Protein AF-I1SKI3-F1 (afdb_monomer)

Organism: NCBI:txid2780533

Mean predicted aligned error: 13.98 Å

Structure (mmCIF, N/CA/C/O backbone):
data_AF-I1SKI3-F1
#
_entry.id   AF-I1SKI3-F1
#
loop_
_atom_site.group_PDB
_atom_site.id
_atom_site.type_symbol
_atom_site.label_atom_id
_atom_site.label_alt_id
_atom_site.label_comp_id
_atom_site.label_asym_id
_atom_site.label_entity_id
_atom_site.label_seq_id
_atom_site.pdbx_PDB_ins_code
_atom_site.Cartn_x
_atom_site.Cartn_y
_atom_site.Cartn_z
_atom_site.occupancy
_atom_site.B_iso_or_equiv
_atom_site.auth_seq_id
_atom_site.auth_comp_id
_atom_site.auth_asym_id
_atom_site.auth_atom_id
_atom_site.pdbx_PDB_model_num
ATOM 1 N N . MET A 1 1 ? 48.412 -33.237 -17.750 1.00 58.03 1 MET A N 1
ATOM 2 C CA . MET A 1 1 ? 46.960 -33.304 -18.037 1.00 58.03 1 MET A CA 1
ATOM 3 C C . MET A 1 1 ? 46.208 -32.344 -17.108 1.00 58.03 1 MET A C 1
ATOM 5 O O . MET A 1 1 ? 45.328 -32.769 -16.376 1.00 58.03 1 MET A O 1
ATOM 9 N N . ASN A 1 2 ? 46.544 -31.046 -17.127 1.00 64.50 2 ASN A N 1
ATOM 10 C CA . ASN A 1 2 ? 46.019 -30.077 -16.144 1.00 64.50 2 ASN A CA 1
ATOM 11 C C . ASN A 1 2 ? 44.931 -29.149 -16.723 1.00 64.50 2 ASN A C 1
ATOM 13 O O . ASN A 1 2 ? 44.275 -28.438 -15.973 1.00 64.50 2 ASN A O 1
ATOM 17 N N . GLY A 1 3 ? 44.681 -29.198 -18.037 1.00 68.25 3 GLY A N 1
ATOM 18 C CA . GLY A 1 3 ? 43.750 -28.278 -18.707 1.00 68.25 3 GLY A CA 1
ATOM 19 C C . GLY A 1 3 ? 42.260 -28.504 -18.411 1.00 68.25 3 GLY A C 1
ATOM 20 O O . GLY A 1 3 ? 41.449 -27.627 -18.683 1.00 68.25 3 GLY A O 1
ATOM 21 N N . SER A 1 4 ? 41.871 -29.650 -17.836 1.00 76.69 4 SER A N 1
ATOM 22 C CA . SER A 1 4 ? 40.447 -29.958 -17.611 1.00 76.69 4 SER A CA 1
ATOM 23 C C . SER A 1 4 ? 39.842 -29.219 -16.413 1.00 76.69 4 SER A C 1
ATOM 25 O O . SER A 1 4 ? 38.644 -28.947 -16.413 1.00 76.69 4 SER A O 1
ATOM 27 N N . ILE A 1 5 ? 40.639 -28.909 -15.386 1.00 83.44 5 ILE A N 1
ATOM 28 C CA . ILE A 1 5 ? 40.129 -28.302 -14.146 1.00 83.44 5 ILE A CA 1
ATOM 29 C C . ILE A 1 5 ? 39.953 -26.791 -14.339 1.00 83.44 5 ILE A C 1
ATOM 31 O O . ILE A 1 5 ? 38.924 -26.234 -13.962 1.00 83.44 5 ILE A O 1
ATOM 35 N N . GLU A 1 6 ? 40.902 -26.143 -15.015 1.00 85.44 6 GLU A N 1
ATOM 36 C CA . GLU A 1 6 ? 40.850 -24.705 -15.315 1.00 85.44 6 GLU A CA 1
ATOM 37 C C . GLU A 1 6 ? 39.668 -24.347 -16.232 1.00 85.44 6 GLU A C 1
ATOM 39 O O . GLU A 1 6 ? 38.995 -23.332 -16.031 1.00 85.44 6 GLU A O 1
ATOM 44 N N . SER A 1 7 ? 39.340 -25.222 -17.189 1.00 88.19 7 SER A N 1
ATOM 45 C CA . SER A 1 7 ? 38.191 -25.034 -18.084 1.00 88.19 7 SER A CA 1
ATOM 46 C C . SER A 1 7 ? 36.840 -25.154 -17.356 1.00 88.19 7 SER A C 1
ATOM 48 O O . SER A 1 7 ? 35.900 -24.422 -17.654 1.00 88.19 7 SER A O 1
ATOM 50 N N . CYS A 1 8 ? 36.745 -26.010 -16.334 1.00 89.94 8 CYS A N 1
ATOM 51 C CA . CYS A 1 8 ? 35.521 -26.157 -15.542 1.00 89.94 8 CYS A CA 1
ATOM 52 C C . CYS A 1 8 ? 35.273 -24.941 -14.626 1.00 89.94 8 CYS A C 1
ATOM 54 O O . CYS A 1 8 ? 34.156 -24.421 -14.537 1.00 89.94 8 CYS A O 1
ATOM 56 N N . VAL A 1 9 ? 36.327 -24.425 -13.984 1.00 92.50 9 VAL A N 1
ATOM 57 C CA . VAL A 1 9 ? 36.223 -23.251 -13.097 1.00 92.50 9 VAL A CA 1
ATOM 58 C C . VAL A 1 9 ? 35.851 -21.991 -13.884 1.00 92.50 9 VAL A C 1
ATOM 60 O O . VAL A 1 9 ? 34.989 -21.225 -13.460 1.00 92.50 9 VAL A O 1
ATOM 63 N N . THR A 1 10 ? 36.433 -21.792 -15.065 1.00 93.06 10 THR A N 1
ATOM 64 C CA . THR A 1 10 ? 36.093 -20.643 -15.921 1.00 93.06 10 THR A CA 1
ATOM 65 C C . THR A 1 10 ? 34.647 -20.691 -16.419 1.00 93.06 10 THR A C 1
ATOM 67 O O . THR A 1 10 ? 33.949 -19.677 -16.374 1.00 93.06 10 THR A O 1
ATOM 70 N N . LEU A 1 11 ? 34.152 -21.869 -16.810 1.00 94.06 11 LEU A N 1
ATOM 71 C CA . LEU A 1 11 ? 32.769 -22.041 -17.256 1.00 94.06 11 LEU A CA 1
ATOM 72 C C . LEU A 1 11 ? 31.755 -21.793 -16.129 1.00 94.06 11 LEU A C 1
ATOM 74 O O . LEU A 1 11 ? 30.760 -21.098 -16.333 1.00 94.06 11 LEU A O 1
ATOM 78 N N . THR A 1 12 ? 32.017 -22.299 -14.922 1.00 93.94 12 THR A N 1
ATOM 79 C CA . THR A 1 12 ? 31.143 -22.045 -13.762 1.00 93.94 12 THR A CA 1
ATOM 80 C C . THR A 1 12 ? 31.099 -20.566 -13.388 1.00 93.94 12 THR A C 1
ATOM 82 O O . THR A 1 12 ? 30.018 -20.038 -13.124 1.00 93.94 12 THR A O 1
ATOM 85 N N . PHE A 1 13 ? 32.232 -19.863 -13.446 1.00 95.31 13 PHE A N 1
ATOM 86 C CA . PHE A 1 13 ? 32.273 -18.426 -13.183 1.00 95.31 13 PHE A CA 1
ATOM 87 C C . PHE A 1 13 ? 31.476 -17.628 -14.225 1.00 95.31 13 PHE A C 1
ATOM 89 O O . PHE A 1 13 ? 30.729 -16.713 -13.867 1.00 95.31 13 PHE A O 1
ATOM 96 N N . LEU A 1 14 ? 31.562 -18.008 -15.505 1.00 94.88 14 LEU A N 1
ATOM 97 C CA . LEU A 1 14 ? 30.774 -17.391 -16.575 1.00 94.88 14 LEU A CA 1
ATOM 98 C C . LEU A 1 14 ? 29.273 -17.628 -16.391 1.00 94.88 14 LEU A C 1
ATOM 100 O O . LEU A 1 14 ? 28.498 -16.683 -16.515 1.00 94.88 14 LEU A O 1
ATOM 104 N N . LEU A 1 15 ? 28.860 -18.846 -16.030 1.00 94.69 15 LEU A N 1
ATOM 105 C CA . LEU A 1 15 ? 27.451 -19.165 -15.787 1.00 94.69 15 LEU A CA 1
ATOM 106 C C . LEU A 1 15 ? 26.879 -18.401 -14.591 1.00 94.69 15 LEU A C 1
ATOM 108 O O . LEU A 1 15 ? 25.779 -17.863 -14.688 1.00 94.69 15 LEU A O 1
ATOM 112 N N . VAL A 1 16 ? 27.624 -18.299 -13.486 1.00 93.56 16 VAL A N 1
ATOM 113 C CA . VAL A 1 16 ? 27.196 -17.515 -12.316 1.00 93.56 16 VAL A CA 1
ATOM 114 C C . VAL A 1 16 ? 27.083 -16.036 -12.676 1.00 93.56 16 VAL A C 1
ATOM 116 O O . VAL A 1 16 ? 26.075 -15.405 -12.363 1.00 93.56 16 VAL A O 1
ATOM 119 N N . THR A 1 17 ? 28.072 -15.483 -13.380 1.00 91.12 17 THR A N 1
ATOM 120 C CA . THR A 1 17 ? 28.047 -14.071 -13.793 1.00 91.12 17 THR A CA 1
ATOM 121 C C . THR A 1 17 ? 26.876 -13.790 -14.737 1.00 91.12 17 THR A C 1
ATOM 123 O O . THR A 1 17 ? 26.159 -12.807 -14.559 1.00 91.12 17 THR A O 1
ATOM 126 N N . PHE A 1 18 ? 26.627 -14.677 -15.702 1.00 92.75 18 PHE A N 1
ATOM 127 C CA . PHE A 1 18 ? 25.510 -14.558 -16.636 1.00 92.75 18 PHE A CA 1
ATOM 128 C C . PHE A 1 18 ? 24.151 -14.674 -15.931 1.00 92.75 18 PHE A C 1
ATOM 130 O O . PHE A 1 18 ? 23.264 -13.857 -16.170 1.00 92.75 18 PHE A O 1
ATOM 137 N N . ALA A 1 19 ? 24.007 -15.614 -14.993 1.00 89.94 19 ALA A N 1
ATOM 138 C CA . ALA A 1 19 ? 22.809 -15.735 -14.167 1.00 89.94 19 ALA A CA 1
ATOM 139 C C . ALA A 1 19 ? 22.565 -14.472 -13.324 1.00 89.94 19 ALA A C 1
ATOM 141 O O . ALA A 1 19 ? 21.431 -14.013 -13.221 1.00 89.94 19 ALA A O 1
ATOM 142 N N . PHE A 1 20 ? 23.616 -13.857 -12.772 1.00 84.88 20 PHE A N 1
ATOM 143 C CA . PHE A 1 20 ? 23.499 -12.582 -12.060 1.00 84.88 20 PHE A CA 1
ATOM 144 C C . PHE A 1 20 ? 23.046 -11.434 -12.968 1.00 84.88 20 PHE A C 1
ATOM 146 O O . PHE A 1 20 ? 22.254 -10.605 -12.526 1.00 84.88 20 PHE A O 1
ATOM 153 N N . MET A 1 21 ? 23.508 -11.389 -14.221 1.00 81.75 21 MET A N 1
ATOM 154 C CA . MET A 1 21 ? 23.090 -10.369 -15.192 1.00 81.75 21 MET A CA 1
ATOM 155 C C . MET A 1 21 ? 21.628 -10.541 -15.614 1.00 81.75 21 MET A C 1
ATOM 157 O O . MET A 1 21 ? 20.900 -9.556 -15.662 1.00 81.75 21 MET A O 1
ATOM 161 N N . LEU A 1 22 ? 21.165 -11.777 -15.833 1.00 80.88 22 LEU A N 1
ATOM 162 C CA . LEU A 1 22 ? 19.751 -12.054 -16.125 1.00 80.88 22 LEU A CA 1
ATOM 163 C C . LEU A 1 22 ? 18.828 -11.776 -14.928 1.00 80.88 22 LEU A C 1
ATOM 165 O O . LEU A 1 22 ? 17.663 -11.437 -15.109 1.00 80.88 22 LEU A O 1
ATOM 169 N N . CYS A 1 23 ? 19.348 -11.892 -13.705 1.00 73.38 23 CYS A N 1
ATOM 170 C CA . CYS A 1 23 ? 18.614 -11.604 -12.475 1.00 73.38 23 CYS A CA 1
ATOM 171 C C . CYS A 1 23 ? 18.626 -10.121 -12.072 1.00 73.38 23 CYS A C 1
ATOM 173 O O . CYS A 1 23 ? 18.067 -9.789 -11.021 1.00 73.38 23 CYS A O 1
ATOM 175 N N . GLN A 1 24 ? 19.217 -9.216 -12.863 1.00 61.47 24 GLN A N 1
ATOM 176 C CA . GLN A 1 24 ? 18.991 -7.781 -12.686 1.00 61.47 24 GLN A CA 1
ATOM 177 C C . GLN A 1 24 ? 17.578 -7.452 -13.172 1.00 61.47 24 GLN A C 1
ATOM 179 O O . GLN A 1 24 ? 17.379 -6.922 -14.259 1.00 61.47 24 GLN A O 1
ATOM 184 N N . GLY A 1 25 ? 16.586 -7.834 -12.364 1.00 59.53 25 GLY A N 1
ATOM 185 C CA . GLY A 1 25 ? 15.200 -7.456 -12.570 1.00 59.53 25 GLY A CA 1
ATOM 186 C C . GLY A 1 25 ? 15.139 -5.945 -12.694 1.00 59.53 25 GLY A C 1
ATOM 187 O O . GLY A 1 25 ? 15.610 -5.245 -11.792 1.00 59.53 25 GLY A O 1
ATOM 188 N N . ASP A 1 26 ? 14.613 -5.490 -13.828 1.00 59.88 26 ASP A N 1
ATOM 189 C CA . ASP A 1 26 ? 14.431 -4.088 -14.167 1.00 59.88 26 ASP A CA 1
ATOM 190 C C . ASP A 1 26 ? 13.807 -3.389 -12.961 1.00 59.88 26 ASP A C 1
ATOM 192 O O . ASP A 1 26 ? 12.621 -3.556 -12.652 1.00 59.88 26 ASP A O 1
ATOM 196 N N . SER A 1 27 ? 14.622 -2.656 -12.202 1.00 63.19 27 SER A N 1
ATOM 197 C CA . SER A 1 27 ? 14.074 -1.735 -11.225 1.00 63.19 27 SER A CA 1
ATOM 198 C C . SER A 1 27 ? 13.507 -0.608 -12.053 1.00 63.19 27 SER A C 1
ATOM 200 O O . SER A 1 27 ? 14.248 0.308 -12.400 1.00 63.19 27 SER A O 1
ATOM 202 N N . LYS A 1 28 ? 12.237 -0.769 -12.439 1.00 65.88 28 LYS A N 1
ATOM 203 C CA . LYS A 1 28 ? 11.453 0.205 -13.184 1.00 65.88 28 LYS A CA 1
ATOM 204 C C . LYS A 1 28 ? 11.563 1.529 -12.451 1.00 65.88 28 LYS A C 1
ATOM 206 O O . LYS A 1 28 ? 10.873 1.734 -11.459 1.00 65.88 28 LYS A O 1
ATOM 211 N N . SER A 1 29 ? 12.476 2.374 -12.911 1.00 75.56 29 SER A N 1
ATOM 212 C CA . SER A 1 29 ? 12.567 3.729 -12.419 1.00 75.56 29 SER A CA 1
ATOM 213 C C . SER A 1 29 ? 11.440 4.498 -13.061 1.00 75.56 29 SER A C 1
ATOM 215 O O . SER A 1 29 ? 11.445 4.664 -14.281 1.00 75.56 29 SER A O 1
ATOM 217 N N . CYS A 1 30 ? 10.475 4.937 -12.269 1.00 80.19 30 CYS A N 1
ATOM 218 C CA . CYS A 1 30 ? 9.418 5.784 -12.791 1.00 80.19 30 CYS A CA 1
ATOM 219 C C . CYS A 1 30 ? 10.014 7.129 -13.227 1.00 80.19 30 CYS A C 1
ATOM 221 O O . CYS A 1 30 ? 10.561 7.880 -12.411 1.00 80.19 30 CYS A O 1
ATOM 223 N N . GLN A 1 31 ? 9.888 7.452 -14.511 1.00 84.19 31 GLN A N 1
ATOM 224 C CA . GLN A 1 31 ? 10.077 8.810 -14.996 1.00 84.19 31 GLN A CA 1
ATOM 225 C C . GLN A 1 31 ? 8.728 9.528 -14.964 1.00 84.19 31 GLN A C 1
ATOM 227 O O . GLN A 1 31 ? 7.694 8.963 -15.304 1.00 84.19 31 GLN A O 1
ATOM 232 N N . LEU A 1 32 ? 8.726 10.810 -14.587 1.00 79.25 32 LEU A N 1
ATOM 233 C CA . LEU A 1 32 ? 7.500 11.626 -14.569 1.00 79.25 32 LEU A CA 1
ATOM 234 C C . LEU A 1 32 ? 6.833 11.754 -15.953 1.00 79.25 32 LEU A C 1
ATOM 236 O O . LEU A 1 32 ? 5.690 12.189 -16.042 1.00 79.25 32 LEU A O 1
ATOM 240 N N . THR A 1 33 ? 7.569 11.425 -17.015 1.00 86.62 33 THR A N 1
ATOM 241 C CA . THR A 1 33 ? 7.125 11.433 -18.411 1.00 86.62 33 THR A CA 1
ATOM 242 C C . THR A 1 33 ? 6.503 10.116 -18.863 1.00 86.62 33 THR A C 1
ATOM 244 O O . THR A 1 33 ? 5.966 10.067 -19.968 1.00 86.62 33 THR A O 1
ATOM 247 N N . ASP A 1 34 ? 6.592 9.054 -18.058 1.00 87.00 34 ASP A N 1
ATOM 248 C CA . ASP A 1 34 ? 5.982 7.771 -18.395 1.00 87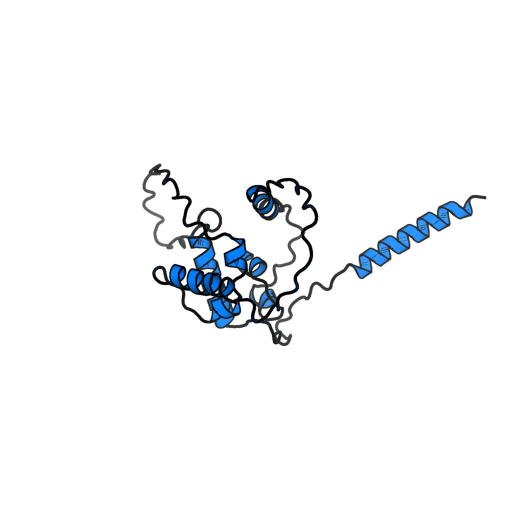.00 34 ASP A CA 1
ATOM 249 C C . ASP A 1 34 ? 4.454 7.904 -18.416 1.00 87.00 34 ASP A C 1
ATOM 251 O O . ASP A 1 34 ? 3.872 8.813 -17.823 1.00 87.00 34 ASP A O 1
ATOM 255 N N . SER A 1 35 ? 3.772 7.013 -19.132 1.00 90.44 35 SER A N 1
ATOM 256 C CA . SER A 1 35 ? 2.311 6.942 -19.049 1.00 90.44 35 SER A CA 1
ATOM 257 C C . SER A 1 35 ? 1.906 6.157 -17.798 1.00 90.44 35 SER A C 1
ATOM 259 O O . SER A 1 35 ? 2.555 5.155 -17.489 1.00 90.44 35 SER A O 1
ATOM 261 N N . PRO A 1 36 ? 0.859 6.583 -17.069 1.00 91.19 36 PRO A N 1
ATOM 262 C CA . PRO A 1 36 ? 0.382 5.855 -15.899 1.00 91.19 36 PRO A CA 1
ATOM 263 C C . PRO A 1 36 ? -0.069 4.442 -16.284 1.00 91.19 36 PRO A C 1
ATOM 265 O O . PRO A 1 36 ? -0.577 4.215 -17.386 1.00 91.19 36 PRO A O 1
ATOM 268 N N . ASP A 1 37 ? 0.107 3.496 -15.364 1.00 89.12 37 ASP A N 1
ATOM 269 C CA . ASP A 1 37 ? -0.322 2.116 -15.575 1.00 89.12 37 ASP A CA 1
ATOM 270 C C . ASP A 1 37 ? -1.862 2.077 -15.620 1.00 89.12 37 ASP A C 1
ATOM 272 O O . ASP A 1 37 ? -2.507 2.687 -14.761 1.00 89.12 37 ASP A O 1
ATOM 276 N N . PRO A 1 38 ? -2.494 1.379 -16.582 1.00 89.94 38 PRO A N 1
ATOM 277 C CA . PRO A 1 38 ? -3.955 1.297 -16.661 1.00 89.94 38 PRO A CA 1
ATOM 278 C C . PRO A 1 38 ? -4.604 0.654 -15.424 1.00 89.94 38 PRO A C 1
ATOM 280 O O . PRO A 1 38 ? -5.785 0.881 -15.163 1.00 89.94 38 PRO A O 1
ATOM 283 N N . GLN A 1 39 ? -3.858 -0.154 -14.669 1.00 91.25 39 GLN A N 1
ATOM 284 C CA . GLN A 1 39 ? -4.276 -0.745 -13.396 1.00 91.25 39 GLN A CA 1
ATOM 285 C C . GLN A 1 39 ? -3.759 0.039 -12.177 1.00 91.25 39 GLN A C 1
ATOM 287 O O . GLN A 1 39 ? -4.144 -0.264 -11.043 1.00 91.25 39 GLN A O 1
ATOM 292 N N . GLY A 1 40 ? -2.900 1.036 -12.394 1.00 90.56 40 GLY A N 1
ATOM 293 C CA . GLY A 1 40 ? -2.393 1.934 -11.366 1.00 90.56 40 GLY A CA 1
ATOM 294 C C . GLY A 1 40 ? -3.470 2.872 -10.817 1.00 90.56 40 GLY A C 1
ATOM 295 O O . GLY A 1 40 ? -4.512 3.122 -11.428 1.00 90.56 40 GLY A O 1
ATOM 296 N N . MET A 1 41 ? -3.215 3.419 -9.631 1.00 92.75 41 MET A N 1
ATOM 297 C CA . MET A 1 41 ? -4.038 4.455 -9.013 1.00 92.75 41 MET A CA 1
ATOM 298 C C . MET A 1 41 ? -3.232 5.735 -8.848 1.00 92.75 41 MET A C 1
ATOM 300 O O . MET A 1 41 ? -2.166 5.748 -8.242 1.00 92.75 41 MET A O 1
ATOM 304 N N . CYS A 1 42 ? -3.782 6.831 -9.361 1.00 94.69 42 CYS A N 1
ATOM 305 C CA . CYS A 1 42 ? -3.125 8.132 -9.409 1.00 94.69 42 CYS A CA 1
ATOM 306 C C . CYS A 1 42 ? -3.996 9.222 -8.768 1.00 94.69 42 CYS A C 1
ATOM 308 O O . CYS A 1 42 ? -5.213 9.073 -8.630 1.00 94.69 42 CYS A O 1
ATOM 310 N N . GLY A 1 43 ? -3.370 10.349 -8.422 1.00 93.75 43 GLY A N 1
ATOM 311 C CA . GLY A 1 43 ? -4.066 11.569 -8.004 1.00 93.75 43 GLY A CA 1
ATOM 312 C C . GLY A 1 43 ? -4.835 11.435 -6.686 1.00 93.75 43 GLY A C 1
ATOM 313 O O . GLY A 1 43 ? -4.366 10.807 -5.737 1.00 93.75 43 GLY A O 1
ATOM 314 N N . GLU A 1 44 ? -6.019 12.048 -6.630 1.00 95.38 44 GLU A N 1
ATOM 315 C CA . GLU A 1 44 ? -6.849 12.123 -5.419 1.00 95.38 44 GLU A CA 1
ATOM 316 C C . GLU A 1 44 ? -7.262 10.738 -4.906 1.00 95.38 44 GLU A C 1
ATOM 318 O O . GLU A 1 44 ? -7.192 10.482 -3.708 1.00 95.38 44 GLU A O 1
ATOM 323 N N . ARG A 1 45 ? -7.570 9.802 -5.812 1.00 95.88 45 ARG A N 1
ATOM 324 C CA . ARG A 1 45 ? -7.933 8.423 -5.450 1.00 95.88 45 ARG A CA 1
ATOM 325 C C . ARG A 1 45 ? -6.807 7.689 -4.724 1.00 95.88 45 ARG A C 1
ATOM 327 O O . ARG A 1 45 ? -7.073 6.962 -3.770 1.00 95.88 45 ARG A O 1
ATOM 334 N N . LEU A 1 46 ? -5.558 7.883 -5.158 1.00 96.00 46 LEU A N 1
ATOM 335 C CA . LEU A 1 46 ? -4.390 7.316 -4.477 1.00 96.00 46 LEU A CA 1
ATOM 336 C C . LEU A 1 46 ? -4.217 7.936 -3.087 1.00 96.00 46 LEU A C 1
ATOM 338 O O . LEU A 1 46 ? -3.985 7.216 -2.119 1.00 96.00 46 LEU A O 1
ATOM 342 N N . ALA A 1 47 ? -4.350 9.260 -2.986 1.00 95.69 47 ALA A N 1
ATOM 343 C CA . ALA A 1 47 ? -4.244 9.966 -1.714 1.00 95.69 47 ALA A CA 1
ATOM 344 C C . ALA A 1 47 ? -5.333 9.523 -0.720 1.00 95.69 47 ALA A C 1
ATOM 346 O O . ALA A 1 47 ? -5.035 9.310 0.454 1.00 95.69 47 ALA A O 1
ATOM 347 N N . GLU A 1 48 ? -6.568 9.332 -1.185 1.00 96.69 48 GLU A N 1
ATOM 348 C CA . GLU A 1 48 ? -7.688 8.853 -0.372 1.00 96.69 48 GLU A CA 1
ATOM 349 C C . GLU A 1 48 ? -7.482 7.398 0.068 1.00 96.69 48 GLU A C 1
ATOM 351 O O . GLU A 1 48 ? -7.567 7.100 1.260 1.00 96.69 48 GLU A O 1
ATOM 356 N N . ALA A 1 49 ? -7.096 6.504 -0.848 1.00 96.50 49 ALA A N 1
ATOM 357 C CA . ALA A 1 49 ? -6.782 5.116 -0.508 1.00 96.50 49 ALA A CA 1
ATOM 358 C C . ALA A 1 49 ? -5.651 5.009 0.524 1.00 96.50 49 ALA A C 1
ATOM 360 O O . ALA A 1 49 ? -5.753 4.237 1.482 1.00 96.50 49 ALA A O 1
ATOM 361 N N . HIS A 1 50 ? -4.590 5.803 0.352 1.00 96.44 50 HIS A N 1
ATOM 362 C CA . HIS A 1 50 ? -3.468 5.873 1.285 1.00 96.44 50 HIS A CA 1
ATOM 363 C C . HIS A 1 50 ? -3.911 6.394 2.652 1.00 96.44 50 HIS A C 1
ATOM 365 O O . HIS A 1 50 ? -3.666 5.733 3.662 1.00 96.44 50 HIS A O 1
ATOM 371 N N . ALA A 1 51 ? -4.638 7.512 2.700 1.00 96.25 51 ALA A N 1
ATOM 372 C CA . ALA A 1 51 ? -5.152 8.077 3.944 1.00 96.25 51 ALA A CA 1
ATOM 373 C C . ALA A 1 51 ? -6.034 7.076 4.709 1.00 96.25 51 ALA A C 1
ATOM 375 O O . ALA A 1 51 ? -5.856 6.891 5.916 1.00 96.25 51 ALA A O 1
ATOM 376 N N . ASN A 1 52 ? -6.927 6.383 4.003 1.00 96.69 52 ASN A N 1
ATOM 377 C CA . ASN A 1 52 ? -7.811 5.369 4.568 1.00 96.69 52 ASN A CA 1
ATOM 378 C C . ASN A 1 52 ? -7.050 4.140 5.073 1.00 96.69 52 ASN A C 1
ATOM 380 O O . ASN A 1 52 ? -7.323 3.662 6.176 1.00 96.69 52 ASN A O 1
ATOM 384 N N . LEU A 1 53 ? -6.056 3.650 4.326 1.00 95.94 53 LEU A N 1
ATOM 385 C CA . LEU A 1 53 ? -5.203 2.556 4.793 1.00 95.94 53 LEU A CA 1
ATOM 386 C C . LEU A 1 53 ? -4.447 2.950 6.064 1.00 95.94 53 LEU A C 1
ATOM 388 O O . LEU A 1 53 ? -4.467 2.211 7.049 1.00 95.94 53 LEU A O 1
ATOM 392 N N . CYS A 1 54 ? -3.812 4.122 6.080 1.00 95.81 54 CYS A N 1
ATOM 393 C CA . CYS A 1 54 ? -3.066 4.579 7.248 1.00 95.81 54 CYS A CA 1
ATOM 394 C C . CYS A 1 54 ? -3.978 4.803 8.454 1.00 95.81 54 CYS A C 1
ATOM 396 O O . CYS A 1 54 ? -3.593 4.501 9.584 1.00 95.81 54 CYS A O 1
ATOM 398 N N . PHE A 1 55 ? -5.202 5.282 8.231 1.00 95.38 55 PHE A N 1
ATOM 399 C CA . PHE A 1 55 ? -6.221 5.379 9.267 1.00 95.38 55 PHE A CA 1
ATOM 400 C C . PHE A 1 55 ? -6.539 4.003 9.877 1.00 95.38 55 PHE A C 1
ATOM 402 O O . PHE A 1 55 ? -6.465 3.841 11.099 1.00 95.38 55 PHE A O 1
ATOM 409 N N . LEU A 1 56 ? -6.808 2.992 9.043 1.00 94.44 56 LEU A N 1
ATOM 410 C CA . LEU A 1 56 ? -7.100 1.631 9.503 1.00 94.44 56 LEU A CA 1
ATOM 411 C C . LEU A 1 56 ? -5.910 0.998 10.233 1.00 94.44 56 LEU A C 1
ATOM 413 O O . LEU A 1 56 ? -6.089 0.413 11.301 1.00 94.44 56 LEU A O 1
ATOM 417 N N . LEU A 1 57 ? -4.690 1.155 9.710 1.00 93.94 57 LEU A N 1
ATOM 418 C CA . LEU A 1 57 ? -3.473 0.632 10.336 1.00 93.94 57 LEU A CA 1
ATOM 419 C C . LEU A 1 57 ? -3.213 1.272 11.699 1.00 93.94 57 LEU A C 1
ATOM 421 O O . LEU A 1 57 ? -2.918 0.562 12.655 1.00 93.94 57 LEU A O 1
ATOM 425 N N . ARG A 1 58 ? -3.384 2.590 11.840 1.00 93.25 58 ARG A N 1
ATOM 426 C CA . ARG A 1 58 ? -3.235 3.278 13.136 1.00 93.25 58 ARG A CA 1
ATOM 427 C C . ARG A 1 58 ? -4.284 2.838 14.152 1.00 93.25 58 ARG A C 1
ATOM 429 O O . ARG A 1 58 ? -3.978 2.758 15.339 1.00 93.25 58 ARG A O 1
ATOM 436 N N . ARG A 1 59 ? -5.509 2.550 13.704 1.00 92.00 59 ARG A N 1
ATOM 437 C CA . ARG A 1 59 ? -6.598 2.077 14.572 1.00 92.00 59 ARG A CA 1
ATOM 438 C C . ARG A 1 59 ? -6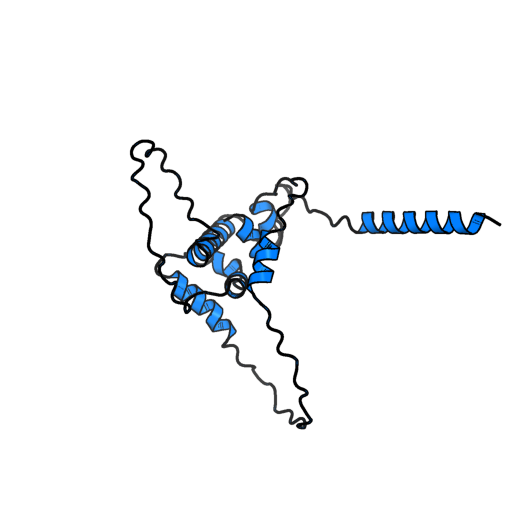.415 0.623 15.001 1.00 92.00 59 ARG A C 1
ATOM 440 O O . ARG A 1 59 ? -6.613 0.324 16.175 1.00 92.00 59 ARG A O 1
ATOM 447 N N . ALA A 1 60 ? -6.022 -0.260 14.086 1.00 90.19 60 ALA A N 1
ATOM 448 C CA . ALA A 1 60 ? -5.832 -1.682 14.370 1.00 90.19 60 ALA A CA 1
ATOM 449 C C . ALA A 1 60 ? -4.483 -1.983 15.055 1.00 90.19 60 ALA A C 1
ATOM 451 O O . ALA A 1 60 ? -4.388 -2.912 15.855 1.00 90.19 60 ALA A O 1
ATOM 452 N N . TYR A 1 61 ? -3.450 -1.182 14.773 1.00 90.69 61 TYR A N 1
ATOM 453 C CA . TYR A 1 61 ? -2.059 -1.418 15.173 1.00 90.69 61 TYR A CA 1
ATOM 454 C C . TYR A 1 61 ? -1.359 -0.150 15.706 1.00 90.69 61 TYR A C 1
ATOM 456 O O . TYR A 1 61 ? -0.276 0.212 15.227 1.00 90.69 61 TYR A O 1
ATOM 464 N N . PRO A 1 62 ? -1.917 0.527 16.727 1.00 90.12 62 PRO A N 1
ATOM 465 C CA . PRO A 1 62 ? -1.381 1.793 17.242 1.00 90.12 62 PRO A CA 1
ATOM 466 C C . PRO A 1 62 ? 0.062 1.695 17.765 1.00 90.12 62 PRO A C 1
ATOM 468 O O . PRO A 1 62 ? 0.786 2.688 17.779 1.00 90.12 62 PRO A O 1
ATOM 471 N N . GLN A 1 63 ? 0.501 0.504 18.181 1.00 86.75 63 GLN A N 1
ATOM 472 C CA . GLN A 1 63 ? 1.866 0.232 18.636 1.00 86.75 63 GLN A CA 1
ATOM 473 C C . GLN A 1 63 ? 2.908 0.269 17.509 1.00 86.75 63 GLN A C 1
ATOM 475 O O . GLN A 1 63 ? 4.078 0.536 17.774 1.00 86.75 63 GLN A O 1
ATOM 480 N N . PHE A 1 64 ? 2.499 -0.006 16.267 1.00 88.75 64 PHE A N 1
ATOM 481 C CA . PHE A 1 64 ? 3.381 -0.001 15.095 1.00 88.75 64 PHE A CA 1
ATOM 482 C C . PHE A 1 64 ? 3.240 1.287 14.283 1.00 88.75 64 PHE A C 1
ATOM 484 O O . PHE A 1 64 ? 4.223 1.763 13.721 1.00 88.75 64 PHE A O 1
ATOM 491 N N . PHE A 1 65 ? 2.041 1.871 14.285 1.00 89.31 65 PHE A N 1
ATOM 492 C CA . PHE A 1 65 ? 1.715 3.114 13.597 1.00 89.31 65 PHE A CA 1
ATOM 493 C C . PHE A 1 65 ? 1.246 4.140 14.631 1.00 89.31 65 PHE A C 1
ATOM 495 O O . PHE A 1 65 ? 0.040 4.362 14.789 1.00 89.31 65 PHE A O 1
ATOM 502 N N . PRO A 1 66 ? 2.170 4.757 15.389 1.00 85.62 66 PRO A N 1
ATOM 503 C CA . PRO A 1 66 ? 1.787 5.807 16.309 1.00 85.62 66 PRO A CA 1
ATOM 504 C C . PRO A 1 66 ? 1.161 6.938 15.499 1.00 85.62 66 PRO A C 1
ATOM 506 O O . PRO A 1 66 ? 1.697 7.365 14.476 1.00 85.62 66 PRO A O 1
ATOM 509 N N . SER A 1 67 ? 0.022 7.445 15.968 1.00 82.94 67 SER A N 1
ATOM 510 C CA . SER A 1 67 ? -0.500 8.700 15.444 1.00 82.94 67 SER A CA 1
ATOM 511 C C . SER A 1 67 ? 0.568 9.744 15.713 1.00 82.94 67 SER A C 1
ATOM 513 O O . SER A 1 67 ? 0.767 10.131 16.867 1.00 82.94 67 SER A O 1
ATOM 515 N N . SER A 1 68 ? 1.301 10.137 14.668 1.00 75.56 68 SER A N 1
ATOM 516 C CA . SER A 1 68 ? 2.187 11.284 14.739 1.00 75.56 68 SER A CA 1
ATOM 517 C C . SER A 1 68 ? 1.277 12.441 15.096 1.00 75.56 68 SER A C 1
ATOM 519 O O . SER A 1 68 ? 0.558 12.978 14.251 1.00 75.56 68 SER A O 1
ATOM 521 N N . LYS A 1 69 ? 1.216 12.753 16.394 1.00 68.12 69 LYS A N 1
ATOM 522 C CA . LYS A 1 69 ? 0.693 14.016 16.871 1.00 68.12 69 LYS A CA 1
ATOM 523 C C . LYS A 1 69 ? 1.617 14.989 16.181 1.00 68.12 69 LYS A C 1
ATOM 525 O O . LYS A 1 69 ? 2.745 15.149 16.644 1.00 68.12 69 LYS A O 1
ATOM 530 N N . ARG A 1 70 ? 1.202 15.517 15.018 1.00 57.25 70 ARG A N 1
ATOM 531 C CA . ARG A 1 70 ? 1.884 16.636 14.375 1.00 57.25 70 ARG A CA 1
ATOM 532 C C . ARG A 1 70 ? 2.175 17.556 15.532 1.00 57.25 70 ARG A C 1
ATOM 534 O O . ARG A 1 70 ? 1.226 17.967 16.203 1.00 57.25 70 ARG A O 1
ATOM 541 N N . ALA A 1 71 ? 3.456 17.708 15.855 1.00 51.62 71 ALA A N 1
ATOM 542 C CA . ALA A 1 71 ? 3.862 18.604 16.906 1.00 51.62 71 ALA A CA 1
ATOM 543 C C . ALA A 1 71 ? 3.270 19.932 16.465 1.00 51.62 71 ALA A C 1
ATOM 545 O O . ALA A 1 71 ? 3.712 20.507 15.470 1.00 51.62 71 ALA A O 1
ATOM 546 N N . SER A 1 72 ? 2.159 20.323 17.090 1.00 52.28 72 SER A N 1
ATOM 547 C CA . SER A 1 72 ? 1.623 21.650 16.888 1.00 52.28 72 SER A CA 1
ATOM 548 C C . SER A 1 72 ? 2.817 22.550 17.210 1.00 52.28 72 SER A C 1
ATOM 550 O O . SER A 1 72 ? 3.424 22.359 18.274 1.00 52.28 72 SER A O 1
ATOM 552 N N . PRO A 1 73 ? 3.224 23.461 16.308 1.00 57.44 73 PRO A N 1
ATOM 553 C CA . PRO A 1 73 ? 4.398 24.305 16.519 1.00 57.44 73 PRO A CA 1
ATOM 554 C C . PRO A 1 73 ? 4.315 25.193 17.777 1.00 57.44 73 PRO A C 1
ATOM 556 O O . PRO A 1 73 ? 5.205 25.999 18.015 1.00 57.44 73 PRO A O 1
ATOM 559 N N . THR A 1 74 ? 3.260 25.075 18.589 1.00 52.69 74 THR A N 1
ATOM 560 C CA . THR A 1 74 ? 2.907 25.999 19.667 1.00 52.69 74 THR A CA 1
ATOM 561 C C . THR A 1 74 ? 3.096 25.428 21.080 1.00 52.69 74 THR A C 1
ATOM 563 O O . THR A 1 74 ? 2.782 26.109 22.047 1.00 52.69 74 THR A O 1
ATOM 566 N N . SER A 1 75 ? 3.635 24.218 21.270 1.00 48.78 75 SER A N 1
ATOM 567 C CA . SER A 1 75 ? 3.814 23.651 22.625 1.00 48.78 75 SER A CA 1
ATOM 568 C C . SER A 1 75 ? 5.282 23.377 22.972 1.00 48.78 75 SER A C 1
ATOM 570 O O . SER A 1 75 ? 5.682 22.253 23.258 1.00 48.78 75 SER A O 1
ATOM 572 N N . LEU A 1 76 ? 6.105 24.431 22.958 1.00 56.06 76 LEU A N 1
ATOM 573 C CA . LEU A 1 76 ? 7.426 24.439 23.612 1.00 56.06 76 LEU A CA 1
ATOM 574 C C . LEU A 1 76 ? 7.357 24.813 25.103 1.00 56.06 76 LEU A C 1
ATOM 576 O O . LEU A 1 76 ? 8.383 24.853 25.776 1.00 56.06 76 LEU A O 1
ATOM 580 N N . TYR A 1 77 ? 6.163 25.052 25.643 1.00 60.88 77 TYR A N 1
ATOM 581 C CA . TYR A 1 77 ? 5.960 25.343 27.057 1.00 60.88 77 TYR A CA 1
ATOM 582 C C . TYR A 1 77 ? 4.897 24.402 27.621 1.00 60.88 77 TYR A C 1
ATOM 584 O O . TYR A 1 77 ? 3.808 24.280 27.065 1.00 60.88 77 TYR A O 1
ATOM 592 N N . ASN A 1 78 ? 5.236 23.762 28.737 1.00 55.50 78 ASN A N 1
ATOM 593 C CA . ASN A 1 78 ? 4.486 22.743 29.477 1.00 55.50 78 ASN A CA 1
ATOM 594 C C . ASN A 1 78 ? 4.660 21.311 28.962 1.00 55.50 78 ASN A C 1
ATOM 596 O O . ASN A 1 78 ? 3.887 20.782 28.170 1.00 55.50 78 ASN A O 1
ATOM 600 N N . LYS A 1 79 ? 5.683 20.662 29.523 1.00 56.06 79 LYS A N 1
ATOM 601 C CA . LYS A 1 79 ? 5.848 19.211 29.592 1.00 56.06 79 LYS A CA 1
ATOM 602 C C . LYS A 1 79 ? 5.140 18.721 30.870 1.00 56.06 79 LYS A C 1
ATOM 604 O O . LYS A 1 79 ? 5.780 18.721 31.921 1.00 56.06 79 LYS A O 1
ATOM 609 N N . PRO A 1 80 ? 3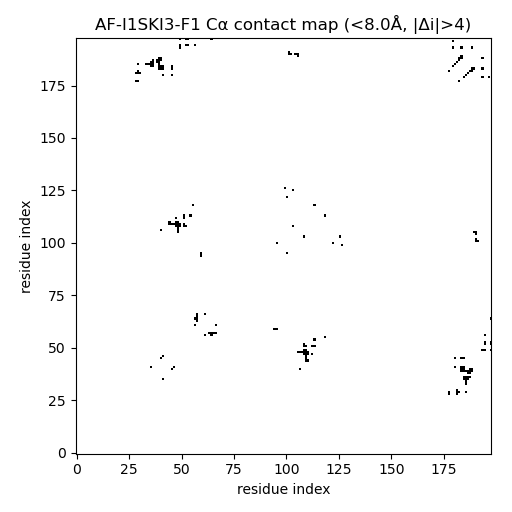.840 18.363 30.858 1.00 52.12 80 PRO A N 1
ATOM 610 C CA . PRO A 1 80 ? 3.234 17.725 32.016 1.00 52.12 80 PRO A CA 1
ATOM 611 C C . PRO A 1 80 ? 3.819 16.324 32.196 1.00 52.12 80 PRO A C 1
ATOM 613 O O . PRO A 1 80 ? 4.112 15.606 31.236 1.00 52.12 80 PRO A O 1
ATOM 616 N N . ALA A 1 81 ? 4.043 15.993 33.463 1.00 54.69 81 ALA A N 1
ATOM 617 C CA . ALA A 1 81 ? 4.710 14.795 33.919 1.00 54.69 81 ALA A CA 1
ATOM 618 C C . ALA A 1 81 ? 4.084 13.514 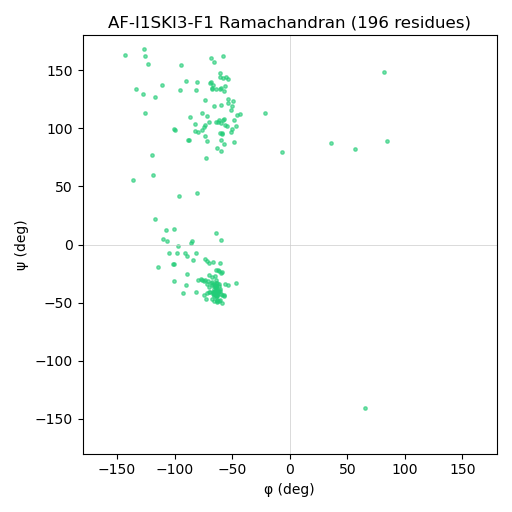33.351 1.00 54.69 81 ALA A C 1
ATOM 620 O O . ALA A 1 81 ? 2.871 13.373 33.214 1.00 54.69 81 ALA A O 1
ATOM 621 N N . LEU A 1 82 ? 4.984 12.579 33.056 1.00 59.09 82 LEU A N 1
ATOM 622 C CA . LEU A 1 82 ? 4.771 11.191 32.681 1.00 59.09 82 LEU A CA 1
ATOM 623 C C . LEU A 1 82 ? 3.796 10.495 33.650 1.00 59.09 82 LEU A C 1
ATOM 625 O O . LEU A 1 82 ? 4.216 9.870 34.624 1.00 59.09 82 LEU A O 1
ATOM 629 N N . HIS A 1 83 ? 2.495 10.570 33.372 1.00 44.62 83 HIS A N 1
ATOM 630 C CA . HIS A 1 83 ? 1.525 9.695 34.013 1.00 44.62 83 HIS A CA 1
ATOM 631 C C . HIS A 1 83 ? 1.673 8.294 33.416 1.00 44.62 83 HIS A C 1
ATOM 633 O O . HIS A 1 83 ? 1.275 8.013 32.286 1.00 44.62 83 HIS A O 1
ATOM 639 N N . LYS A 1 84 ? 2.319 7.422 34.192 1.00 66.19 84 LYS A N 1
ATOM 640 C CA . LYS A 1 84 ? 2.253 5.970 34.035 1.00 66.19 84 LYS A CA 1
ATOM 641 C C . LYS A 1 84 ? 0.802 5.505 34.209 1.00 66.19 84 LYS A C 1
ATOM 643 O O . LYS A 1 84 ? 0.130 5.958 35.133 1.00 66.19 84 LYS A O 1
ATOM 648 N N . ASN A 1 85 ? 0.458 4.482 33.422 1.00 60.84 85 ASN A N 1
ATOM 649 C CA . ASN A 1 85 ? -0.663 3.540 33.562 1.00 60.84 85 ASN A CA 1
ATOM 650 C C . ASN A 1 85 ? -2.043 4.007 33.053 1.00 60.84 85 ASN A C 1
ATOM 652 O O . ASN A 1 85 ? -2.330 5.197 33.100 1.00 60.84 85 ASN A O 1
ATOM 656 N N . PRO A 1 86 ? -2.900 3.082 32.560 1.00 51.22 86 PRO A N 1
ATOM 657 C CA . PRO A 1 86 ? -2.916 1.648 32.859 1.00 51.22 86 PRO A CA 1
ATOM 658 C C . PRO A 1 86 ? -2.798 0.729 31.639 1.00 51.22 86 PRO A C 1
ATOM 660 O O . PRO A 1 86 ? -3.177 1.061 30.518 1.00 51.22 86 PRO A O 1
ATOM 663 N N . GLY A 1 87 ? -2.302 -0.482 31.902 1.00 45.09 87 GLY A N 1
ATOM 664 C CA . GLY A 1 87 ? -2.511 -1.629 31.034 1.00 45.09 87 GLY A CA 1
ATOM 665 C C . GLY A 1 87 ? -4.006 -1.899 30.921 1.00 45.09 87 GLY A C 1
ATOM 666 O O . GLY A 1 87 ? -4.573 -2.650 31.708 1.00 45.09 87 GLY A O 1
ATOM 667 N N . HIS A 1 88 ? -4.651 -1.276 29.940 1.00 51.38 88 HIS A N 1
ATOM 668 C CA . HIS A 1 88 ? -5.910 -1.781 29.435 1.00 51.38 88 HIS A CA 1
ATOM 669 C C . HIS A 1 88 ? -5.599 -3.134 28.810 1.00 51.38 88 HIS A C 1
ATOM 671 O O . HIS A 1 88 ? -4.969 -3.211 27.755 1.00 51.38 88 HIS A O 1
ATOM 677 N N . ALA A 1 89 ? -5.999 -4.195 29.511 1.00 53.38 89 ALA A N 1
ATOM 678 C CA . ALA A 1 89 ? -6.141 -5.520 28.945 1.00 53.38 89 ALA A CA 1
ATOM 679 C C . ALA A 1 89 ? -6.985 -5.366 27.679 1.00 53.38 89 ALA A C 1
ATOM 681 O O . ALA A 1 89 ? -8.199 -5.167 27.736 1.00 53.38 89 ALA A O 1
ATOM 682 N N . MET A 1 90 ? -6.301 -5.336 26.539 1.00 49.12 90 MET A N 1
ATOM 683 C CA . MET A 1 90 ? -6.908 -5.211 25.231 1.00 49.12 90 MET A CA 1
ATOM 684 C C . MET A 1 90 ? -7.776 -6.454 25.076 1.00 49.12 90 MET A C 1
ATOM 686 O O . MET A 1 90 ? -7.272 -7.575 24.992 1.00 49.12 90 MET A O 1
ATOM 690 N N . VAL A 1 91 ? -9.089 -6.255 25.191 1.00 54.75 91 VAL A N 1
ATOM 691 C CA . VAL A 1 91 ? -10.090 -7.307 25.069 1.00 54.75 91 VAL A CA 1
ATOM 692 C C . VAL A 1 91 ? -9.794 -8.041 23.766 1.00 54.75 91 VAL A C 1
ATOM 694 O O . VAL A 1 91 ? -9.831 -7.459 22.686 1.00 54.75 91 VAL A O 1
ATOM 697 N N . LYS A 1 92 ? -9.443 -9.322 23.889 1.00 59.44 92 LYS A N 1
ATOM 698 C CA . LYS A 1 92 ? -8.876 -10.190 22.843 1.00 59.44 92 LYS A CA 1
ATOM 699 C C . LYS A 1 92 ? -9.814 -10.445 21.645 1.00 59.44 92 LYS A C 1
ATOM 701 O O . LYS A 1 92 ? -9.541 -11.338 20.855 1.00 59.44 92 LYS A O 1
ATOM 706 N N . ARG A 1 93 ? -10.943 -9.736 21.539 1.00 55.50 93 ARG A N 1
ATOM 707 C CA . ARG A 1 93 ? -12.024 -10.026 20.584 1.00 55.50 93 ARG A CA 1
ATOM 708 C C . ARG A 1 93 ? -12.047 -9.156 19.330 1.00 55.50 93 ARG A C 1
ATOM 710 O O . ARG A 1 93 ? -12.623 -9.604 18.352 1.00 55.50 93 ARG A O 1
ATOM 717 N N . ASP A 1 94 ? -11.358 -8.015 19.304 1.00 62.19 94 ASP A N 1
ATOM 718 C CA . ASP A 1 94 ? -11.511 -7.055 18.193 1.00 62.19 94 ASP A CA 1
ATOM 719 C C . ASP A 1 94 ? -10.219 -6.839 17.386 1.00 62.19 94 ASP A C 1
ATOM 721 O O . ASP A 1 94 ? -10.040 -5.803 16.741 1.00 62.19 94 ASP A O 1
ATOM 725 N N . VAL A 1 95 ? -9.278 -7.788 17.430 1.00 70.31 95 VAL A N 1
ATOM 726 C CA . VAL A 1 95 ? -8.073 -7.700 16.596 1.00 70.31 95 VAL A CA 1
ATOM 727 C C . VAL A 1 95 ? -8.423 -8.211 15.204 1.00 70.31 95 VAL A C 1
ATOM 729 O O . VAL A 1 95 ? -8.443 -9.414 14.963 1.00 70.31 95 VAL A O 1
ATOM 732 N N . ILE A 1 96 ? -8.707 -7.287 14.286 1.00 79.38 96 ILE A N 1
ATOM 733 C CA . ILE A 1 96 ? -8.750 -7.595 12.853 1.00 79.38 96 ILE A CA 1
ATOM 734 C C . ILE A 1 96 ? -7.369 -8.106 12.459 1.00 79.38 96 ILE A C 1
ATOM 736 O O . ILE A 1 96 ? -6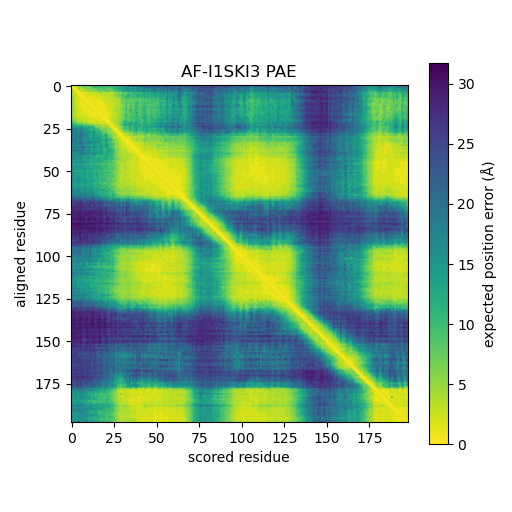.376 -7.390 12.613 1.00 79.38 96 ILE A O 1
ATOM 740 N N . GLU A 1 97 ? -7.297 -9.336 11.959 1.00 86.50 97 GLU A N 1
ATOM 741 C CA . GLU A 1 97 ? -6.039 -9.920 11.509 1.00 86.50 97 GLU A CA 1
ATOM 742 C C . GLU A 1 97 ? -5.439 -9.067 10.389 1.00 86.50 97 GLU A C 1
ATOM 744 O O . GLU A 1 97 ? -6.127 -8.646 9.459 1.00 86.50 97 GLU A O 1
ATOM 749 N N . LEU A 1 98 ? -4.136 -8.799 10.480 1.00 85.81 98 LEU A N 1
ATOM 750 C CA . LEU A 1 98 ? -3.416 -7.924 9.553 1.00 85.81 98 LEU A CA 1
ATOM 751 C C . LEU A 1 98 ? -3.579 -8.389 8.097 1.00 85.81 98 LEU A C 1
ATOM 753 O O . LEU A 1 98 ? -3.681 -7.584 7.177 1.00 85.81 98 LEU A O 1
ATOM 757 N N . GLU A 1 99 ? -3.665 -9.703 7.913 1.00 86.94 99 GLU A N 1
ATOM 758 C CA . GLU A 1 99 ? -3.899 -10.354 6.631 1.00 86.94 99 GLU A CA 1
ATOM 759 C C . GLU A 1 99 ? -5.271 -10.010 6.033 1.00 86.94 99 GLU A C 1
ATOM 761 O O . GLU A 1 99 ? -5.374 -9.743 4.837 1.00 86.94 99 GLU A O 1
ATOM 766 N N . GLN A 1 100 ? -6.316 -9.905 6.862 1.00 89.88 100 GLN A N 1
ATOM 767 C CA . GLN A 1 100 ? -7.648 -9.499 6.408 1.00 89.88 100 GLN A CA 1
ATOM 768 C C . GLN A 1 100 ? -7.643 -8.046 5.933 1.00 89.88 100 GLN A C 1
ATOM 770 O O . GLN A 1 100 ? -8.214 -7.747 4.883 1.00 89.88 100 GLN A O 1
ATOM 775 N N . LEU A 1 101 ? -6.944 -7.165 6.655 1.00 91.75 101 LEU A N 1
ATOM 776 C CA . LEU A 1 101 ? -6.814 -5.755 6.294 1.00 91.75 101 LEU A CA 1
ATOM 777 C C . LEU A 1 101 ? -6.072 -5.570 4.960 1.00 91.75 101 LEU A C 1
ATOM 779 O O . LEU A 1 101 ? -6.504 -4.786 4.118 1.00 91.75 101 LEU A O 1
ATOM 783 N N . TYR A 1 102 ? -4.999 -6.332 4.731 1.00 91.06 102 TYR A N 1
ATOM 784 C CA . TYR A 1 102 ? -4.260 -6.310 3.463 1.00 91.06 102 TYR A CA 1
ATOM 785 C C . TYR A 1 102 ? -4.982 -6.996 2.304 1.00 91.06 102 TYR A C 1
ATOM 787 O O . TYR A 1 102 ? -4.598 -6.815 1.151 1.00 91.06 102 TYR A O 1
ATOM 795 N N . SER A 1 103 ? -6.042 -7.751 2.590 1.00 91.19 103 SER A N 1
ATOM 796 C CA . SER A 1 103 ? -6.882 -8.363 1.563 1.00 91.19 103 SER A CA 1
ATOM 797 C C . SER A 1 103 ? -7.929 -7.407 0.974 1.00 91.19 103 SER A C 1
ATOM 799 O O . SER A 1 103 ? -8.619 -7.786 0.023 1.00 91.19 103 SER A O 1
ATOM 801 N N . ILE A 1 104 ? -8.068 -6.198 1.536 1.00 92.31 104 ILE A N 1
ATOM 802 C CA . ILE A 1 104 ? -8.955 -5.149 1.026 1.00 92.31 104 ILE A CA 1
ATOM 803 C C . ILE A 1 104 ? -8.328 -4.565 -0.249 1.00 92.31 104 ILE A C 1
ATOM 805 O O . ILE A 1 104 ? -7.189 -4.098 -0.200 1.00 92.31 104 ILE A O 1
ATOM 809 N N . PRO A 1 105 ? -9.036 -4.558 -1.392 1.00 92.12 105 PRO A N 1
ATOM 810 C CA . PRO A 1 105 ? -8.496 -3.979 -2.613 1.00 92.12 105 PRO A CA 1
ATOM 811 C C . PRO A 1 105 ? -8.324 -2.462 -2.456 1.00 92.12 105 PRO A C 1
ATOM 813 O O . PRO A 1 105 ? -9.219 -1.773 -1.961 1.00 92.12 105 PRO A O 1
ATOM 816 N N . VAL A 1 106 ? -7.193 -1.930 -2.933 1.00 92.62 106 VAL A N 1
ATOM 817 C CA . VAL A 1 106 ? -6.860 -0.491 -2.871 1.00 92.62 106 VAL A CA 1
ATOM 818 C C . VAL A 1 106 ? -7.982 0.365 -3.484 1.00 92.62 106 VAL A C 1
ATOM 820 O O . VAL A 1 106 ? -8.307 1.434 -2.974 1.00 92.62 106 VAL A O 1
ATOM 823 N N . SER A 1 107 ? -8.646 -0.136 -4.529 1.00 92.00 107 SER A N 1
ATOM 824 C CA . SER A 1 107 ? -9.754 0.549 -5.202 1.00 92.00 107 SER A CA 1
ATOM 825 C C . SER A 1 107 ? -10.982 0.754 -4.312 1.00 92.00 107 SER A C 1
ATOM 827 O O . SER A 1 107 ? -11.648 1.780 -4.447 1.00 92.00 107 SER A O 1
ATOM 829 N N . ALA A 1 108 ? -11.265 -0.172 -3.389 1.00 94.25 108 ALA A N 1
ATOM 830 C CA . ALA A 1 108 ? -12.347 -0.023 -2.416 1.00 94.25 108 ALA A CA 1
ATOM 831 C C . ALA A 1 108 ? -12.004 1.027 -1.353 1.00 94.25 108 ALA A C 1
ATOM 833 O O . ALA A 1 108 ? -12.882 1.764 -0.913 1.00 94.25 108 ALA A O 1
ATOM 834 N N . LEU A 1 109 ? -10.725 1.140 -0.979 1.00 95.06 109 LEU A N 1
ATOM 835 C CA . LEU A 1 109 ? -10.261 2.194 -0.075 1.00 95.06 109 LEU A CA 1
ATOM 836 C C . LEU A 1 109 ? -10.279 3.571 -0.732 1.00 95.06 109 LEU A C 1
ATOM 838 O O . LEU A 1 109 ? -10.515 4.552 -0.046 1.00 95.06 109 LEU A O 1
ATOM 842 N N . ALA A 1 110 ? -10.067 3.658 -2.043 1.00 94.94 110 ALA A N 1
ATOM 843 C CA . ALA A 1 110 ? -10.133 4.924 -2.770 1.00 94.94 110 ALA A CA 1
ATOM 844 C C . ALA A 1 110 ? -11.555 5.504 -2.888 1.00 94.94 110 ALA A C 1
ATOM 846 O O . ALA A 1 110 ? -11.699 6.643 -3.306 1.00 94.94 110 ALA A O 1
ATOM 847 N N . GLY A 1 111 ? -12.602 4.709 -2.640 1.00 93.00 111 GLY A N 1
ATOM 848 C CA . GLY A 1 111 ? -13.996 5.096 -2.896 1.00 93.00 111 GLY A CA 1
ATOM 849 C C . GLY A 1 111 ? -14.820 5.409 -1.649 1.00 93.00 111 GLY A C 1
ATOM 850 O O . GLY A 1 111 ? -16.024 5.629 -1.764 1.00 93.00 111 GLY A O 1
ATOM 851 N N . VAL A 1 112 ? -14.217 5.372 -0.459 1.00 95.44 112 VAL A N 1
ATOM 852 C CA . VAL A 1 112 ? -14.936 5.501 0.815 1.00 95.44 112 VAL A CA 1
ATOM 853 C C . VAL A 1 112 ? -14.206 6.474 1.718 1.00 95.44 112 VAL A C 1
ATOM 855 O O . VAL A 1 112 ? -13.014 6.337 1.927 1.00 95.44 112 VAL A O 1
ATOM 858 N N . ARG A 1 113 ? -14.920 7.405 2.347 1.00 95.69 113 ARG A N 1
ATOM 859 C CA . ARG A 1 113 ? -14.341 8.245 3.400 1.00 95.69 113 ARG A CA 1
ATOM 860 C C . ARG A 1 113 ? -14.444 7.544 4.743 1.00 95.69 113 ARG A C 1
ATOM 862 O O . ARG A 1 113 ? -15.544 7.414 5.284 1.00 95.69 113 ARG A O 1
ATOM 869 N N . LEU A 1 114 ? -13.313 7.101 5.284 1.00 95.88 114 LEU A N 1
ATOM 870 C CA . LEU A 1 114 ? -13.281 6.486 6.606 1.00 95.88 114 LEU A CA 1
ATOM 871 C C . LEU A 1 114 ? -13.254 7.545 7.709 1.00 95.88 114 LEU A C 1
ATOM 873 O O . LEU A 1 114 ? -12.481 8.500 7.680 1.00 95.88 114 LEU A O 1
ATOM 877 N N . THR A 1 115 ? -14.106 7.345 8.703 1.00 95.56 115 THR A N 1
ATOM 878 C CA . THR A 1 115 ? -14.205 8.133 9.928 1.00 95.56 115 THR A CA 1
ATOM 879 C C . THR A 1 115 ? -14.127 7.206 11.135 1.00 95.56 115 THR A C 1
ATOM 881 O O . THR A 1 115 ? -14.246 5.982 11.027 1.00 95.56 115 THR A O 1
ATOM 884 N N . ASP A 1 116 ? -13.963 7.792 12.320 1.00 93.44 116 ASP A N 1
ATOM 885 C CA . ASP A 1 116 ? -13.939 7.050 13.585 1.00 93.44 116 ASP A CA 1
ATOM 886 C C . ASP A 1 116 ? -15.224 6.258 13.855 1.00 93.44 116 ASP A C 1
ATOM 888 O O . ASP A 1 116 ? -15.187 5.246 14.559 1.00 93.44 116 ASP A O 1
ATOM 892 N N . GLU A 1 117 ? -16.332 6.680 13.254 1.00 94.62 117 GLU A N 1
ATOM 893 C CA . GLU A 1 117 ? -17.656 6.098 13.452 1.00 94.62 117 GLU A CA 1
ATOM 894 C C . GLU A 1 117 ? -17.950 4.966 12.458 1.00 94.62 117 GLU A C 1
ATOM 896 O O . GLU A 1 117 ? -18.588 3.978 12.822 1.00 94.62 117 GLU A O 1
ATOM 901 N N . ASN A 1 118 ? -17.467 5.062 11.212 1.00 95.56 118 ASN A N 1
ATOM 902 C CA . ASN A 1 118 ? -17.893 4.161 10.134 1.00 95.56 118 ASN A CA 1
ATOM 903 C C . ASN A 1 118 ? -16.903 3.027 9.804 1.00 95.56 118 ASN A C 1
ATOM 905 O O . ASN A 1 118 ? -17.294 2.035 9.183 1.00 95.56 118 ASN A O 1
ATOM 909 N N . TRP A 1 119 ? -15.641 3.120 10.234 1.00 94.19 119 TRP A N 1
ATOM 910 C CA . TRP A 1 119 ? -14.591 2.221 9.741 1.00 94.19 119 TRP A CA 1
ATOM 911 C C . TRP A 1 119 ? -14.824 0.750 10.081 1.00 94.19 119 TRP A C 1
ATOM 913 O O . TRP A 1 119 ? -14.493 -0.129 9.289 1.00 94.19 119 TRP A O 1
ATOM 923 N N . ARG A 1 120 ? -15.439 0.468 11.235 1.00 91.44 120 ARG A N 1
ATOM 924 C CA . ARG A 1 120 ? -15.791 -0.903 11.628 1.00 91.44 120 ARG A CA 1
ATOM 925 C C . ARG A 1 120 ? -16.802 -1.503 10.664 1.00 91.44 120 ARG A C 1
ATOM 927 O O . ARG A 1 120 ? -16.607 -2.622 10.206 1.00 91.44 120 ARG A O 1
ATOM 934 N N . SER A 1 121 ? -17.857 -0.751 10.346 1.00 92.88 121 SER A N 1
ATOM 935 C CA . SER A 1 121 ? -18.898 -1.194 9.416 1.00 92.88 121 SER A CA 1
ATOM 936 C C . SER A 1 121 ? -18.308 -1.493 8.039 1.00 92.88 121 SER A C 1
ATOM 938 O O . SER A 1 121 ? -18.586 -2.553 7.489 1.00 92.88 121 SER A O 1
ATOM 940 N N . PHE A 1 122 ? -17.408 -0.632 7.553 1.00 93.69 122 PHE A N 1
ATOM 941 C CA . PHE A 1 122 ? -16.693 -0.845 6.296 1.00 93.69 122 PHE A CA 1
ATOM 942 C C . PHE A 1 122 ? -15.835 -2.121 6.299 1.00 93.69 122 PHE A C 1
ATOM 944 O O . PHE A 1 122 ? -15.902 -2.926 5.371 1.00 93.69 122 PHE A O 1
ATOM 951 N N . VAL A 1 123 ? -15.037 -2.349 7.349 1.00 91.31 123 VAL A N 1
ATOM 952 C CA . VAL A 1 123 ? -14.217 -3.570 7.429 1.00 91.31 123 VAL A CA 1
ATOM 953 C C . VAL A 1 123 ? -15.110 -4.811 7.475 1.00 91.31 123 VAL A C 1
ATOM 955 O O . VAL A 1 123 ? -14.860 -5.771 6.747 1.00 91.31 123 VAL A O 1
ATOM 958 N N . TYR A 1 124 ? -16.184 -4.790 8.269 1.00 90.00 124 TYR A N 1
ATOM 959 C CA . TYR A 1 124 ? -17.117 -5.912 8.348 1.00 90.00 124 TYR A CA 1
ATOM 960 C C . TYR A 1 124 ? -17.877 -6.154 7.043 1.00 90.00 124 TYR A C 1
ATOM 962 O O . TYR A 1 124 ? -18.093 -7.314 6.703 1.00 90.00 124 TYR A O 1
ATOM 970 N N . SER A 1 125 ? -18.244 -5.115 6.287 1.00 91.94 125 SER A N 1
ATOM 971 C CA . SER A 1 125 ? -18.925 -5.298 5.002 1.00 91.94 125 SER A CA 1
ATOM 972 C C . SER A 1 125 ? -18.014 -5.972 3.980 1.00 91.94 125 SER A C 1
ATOM 974 O O . SER A 1 125 ? -18.446 -6.898 3.302 1.00 91.94 125 SER A O 1
ATOM 976 N N . ILE A 1 126 ? -16.737 -5.584 3.913 1.00 89.12 126 ILE A N 1
ATOM 977 C CA . ILE A 1 126 ? -15.786 -6.181 2.964 1.00 89.12 126 ILE A CA 1
ATOM 978 C C . ILE A 1 126 ? -15.401 -7.605 3.374 1.00 89.12 126 ILE A C 1
ATOM 980 O O . ILE A 1 126 ? -15.414 -8.520 2.548 1.00 89.12 126 ILE A O 1
ATOM 984 N N . VAL A 1 127 ? -15.070 -7.819 4.649 1.00 85.25 127 VAL A N 1
ATOM 985 C CA . VAL A 1 127 ? -14.664 -9.144 5.143 1.00 85.25 127 VAL A CA 1
ATOM 986 C C . VAL A 1 127 ? -15.855 -10.110 5.161 1.00 85.25 127 VAL A C 1
ATOM 988 O O . VAL A 1 127 ? -15.702 -11.286 4.828 1.00 85.25 127 VAL A O 1
ATOM 991 N N . GLY A 1 128 ? -17.051 -9.623 5.496 1.00 81.62 128 GLY A N 1
ATOM 992 C CA . GLY A 1 128 ? -18.284 -10.411 5.522 1.00 81.62 128 GLY A CA 1
ATOM 993 C C . GLY A 1 128 ? -18.739 -10.871 4.137 1.00 81.62 128 GLY A C 1
ATOM 994 O O . GLY A 1 128 ? -19.205 -12.003 3.990 1.00 81.62 128 GLY A O 1
ATOM 995 N N . GLN A 1 129 ? -18.532 -10.052 3.101 1.00 77.94 129 GLN A N 1
ATOM 996 C CA . GLN A 1 129 ? -18.908 -10.406 1.730 1.00 77.94 129 GLN A CA 1
ATOM 997 C C . GLN A 1 129 ? -18.095 -11.596 1.195 1.00 77.94 129 GLN A C 1
ATOM 999 O O . GLN A 1 129 ? -18.651 -12.455 0.516 1.00 77.94 129 GLN A O 1
ATOM 1004 N N . LYS A 1 130 ? -16.817 -11.731 1.586 1.00 68.50 130 LYS A N 1
ATOM 1005 C CA . LYS A 1 130 ? -15.976 -12.885 1.209 1.00 68.50 130 LYS A CA 1
ATOM 1006 C C . LYS A 1 130 ? -16.457 -14.221 1.776 1.00 68.50 130 LYS A C 1
ATOM 1008 O O . LYS A 1 130 ? -16.185 -15.252 1.177 1.00 68.50 130 LYS A O 1
ATOM 1013 N N . ARG A 1 131 ? -17.151 -14.224 2.919 1.00 66.31 131 ARG A N 1
ATOM 1014 C CA . ARG A 1 131 ? -17.678 -15.462 3.525 1.00 66.31 131 ARG A CA 1
ATOM 1015 C C . ARG A 1 131 ? -19.018 -15.895 2.945 1.00 66.31 131 ARG A C 1
ATOM 1017 O O . ARG A 1 131 ? -19.439 -17.017 3.188 1.00 66.31 131 ARG A O 1
ATOM 1024 N N . SER A 1 132 ? -19.673 -15.006 2.206 1.00 61.59 132 SER A N 1
ATOM 1025 C CA . SER A 1 132 ? -21.050 -15.194 1.761 1.00 61.59 132 SER A CA 1
ATOM 1026 C C . SER A 1 132 ? -21.159 -15.489 0.272 1.00 61.59 132 SER A C 1
ATOM 1028 O O . SER A 1 132 ? -22.265 -15.418 -0.235 1.00 61.59 132 SER A O 1
ATOM 1030 N N . ALA A 1 133 ? -20.059 -15.793 -0.428 1.00 52.69 133 ALA A N 1
ATOM 1031 C CA . ALA A 1 133 ? -20.127 -16.429 -1.741 1.00 52.69 133 ALA A CA 1
ATOM 1032 C C . ALA A 1 133 ? -20.372 -17.927 -1.501 1.00 52.69 133 ALA A C 1
ATOM 1034 O O . ALA A 1 133 ? -19.424 -18.646 -1.168 1.00 52.69 133 ALA A O 1
ATOM 1035 N N . PRO A 1 134 ? -21.627 -18.404 -1.574 1.00 51.69 134 PRO A N 1
ATOM 1036 C CA . PRO A 1 134 ? -21.896 -19.825 -1.525 1.00 51.69 134 PRO A CA 1
ATOM 1037 C C . PRO A 1 134 ? -21.353 -20.383 -2.839 1.00 51.69 134 PRO A C 1
ATOM 1039 O O . PRO A 1 134 ? -21.498 -19.753 -3.887 1.00 51.69 134 PRO A O 1
ATOM 1042 N N . GLY A 1 135 ? -20.709 -21.543 -2.791 1.00 52.00 135 GLY A N 1
ATOM 1043 C CA . GLY A 1 135 ? -20.473 -22.313 -4.000 1.00 52.00 135 GLY A CA 1
ATOM 1044 C C . GLY A 1 135 ? -21.810 -22.548 -4.694 1.00 52.00 135 GLY A C 1
ATOM 1045 O O . GLY A 1 135 ? -22.604 -23.377 -4.263 1.00 52.0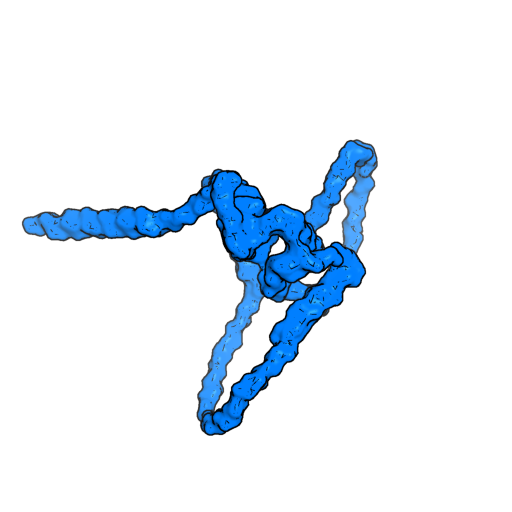0 135 GLY A O 1
ATOM 1046 N N . GLU A 1 136 ? -22.057 -21.770 -5.739 1.00 49.62 136 GLU A N 1
ATOM 1047 C CA . GLU A 1 136 ? -22.988 -22.090 -6.799 1.00 49.62 136 GLU A CA 1
ATOM 1048 C C . GLU A 1 136 ? -22.451 -23.373 -7.451 1.00 49.62 136 GLU A C 1
ATOM 1050 O O . GLU A 1 136 ? -21.396 -23.374 -8.080 1.00 49.62 136 GLU A O 1
ATOM 1055 N N . ASN A 1 137 ? -23.157 -24.472 -7.181 1.00 55.31 137 ASN A N 1
ATOM 1056 C CA . ASN A 1 137 ? -23.097 -25.778 -7.838 1.00 55.31 137 ASN A CA 1
ATOM 1057 C C . ASN A 1 137 ? -21.724 -26.472 -7.862 1.00 55.31 137 ASN A C 1
ATOM 1059 O O . ASN A 1 137 ? -21.032 -26.513 -8.876 1.00 55.31 137 ASN A O 1
ATOM 1063 N N . THR A 1 138 ? -21.378 -27.142 -6.762 1.00 49.91 138 THR A N 1
ATOM 1064 C CA . THR A 1 138 ? -20.696 -28.440 -6.891 1.00 49.91 138 THR A CA 1
ATOM 1065 C C . THR A 1 138 ? -21.749 -29.508 -6.679 1.00 49.91 138 THR A C 1
ATOM 1067 O O . THR A 1 138 ? -22.155 -29.780 -5.552 1.00 49.91 138 THR A O 1
ATOM 1070 N N . ASP A 1 139 ? -22.232 -30.048 -7.794 1.00 51.66 139 ASP A N 1
ATOM 1071 C CA . ASP A 1 139 ? -22.996 -31.280 -7.803 1.00 51.66 139 ASP A CA 1
ATOM 1072 C C . ASP A 1 139 ? -22.239 -32.339 -6.997 1.00 51.66 139 ASP A C 1
ATOM 1074 O O . ASP A 1 139 ? -21.063 -32.624 -7.230 1.00 51.66 139 ASP A O 1
ATOM 1078 N N . GLU A 1 140 ? -22.944 -32.851 -5.999 1.00 53.31 140 GLU A N 1
ATOM 1079 C CA . GLU A 1 140 ? -22.945 -34.216 -5.493 1.00 53.31 140 GLU A CA 1
ATOM 1080 C C . GLU A 1 140 ? -22.112 -35.223 -6.317 1.00 53.31 140 GLU A C 1
ATOM 1082 O O . GLU A 1 140 ? -22.637 -36.038 -7.070 1.00 53.31 140 GLU A O 1
ATOM 1087 N N . TYR A 1 141 ? -20.790 -35.219 -6.128 1.00 50.38 141 TYR A N 1
ATOM 1088 C CA . TYR A 1 141 ? -19.951 -36.385 -6.390 1.00 50.38 141 TYR A CA 1
ATOM 1089 C C . TYR A 1 141 ? -19.665 -37.083 -5.067 1.00 50.38 141 TYR A C 1
ATOM 1091 O O . TYR A 1 141 ? -18.792 -36.709 -4.284 1.00 50.38 141 TYR A O 1
ATOM 1099 N N . LEU A 1 142 ? -20.458 -38.126 -4.846 1.00 60.41 142 LEU A N 1
ATOM 1100 C CA . LEU A 1 142 ? -20.270 -39.168 -3.855 1.00 60.41 142 LEU A CA 1
ATOM 1101 C C . LEU A 1 142 ? -18.939 -39.892 -4.149 1.00 60.41 142 LEU A C 1
ATOM 1103 O O . LEU A 1 142 ? -18.894 -40.783 -4.993 1.00 60.41 142 LEU A O 1
ATOM 1107 N N . TYR A 1 143 ? -17.847 -39.508 -3.482 1.00 52.41 143 TYR A N 1
ATOM 1108 C CA . TYR A 1 143 ? -16.611 -40.296 -3.460 1.00 52.41 143 TYR A CA 1
ATOM 1109 C C . TYR A 1 143 ? -16.372 -40.883 -2.072 1.00 52.41 143 TYR A C 1
ATOM 1111 O O . TYR A 1 143 ? -16.619 -40.254 -1.042 1.00 52.41 143 TYR A O 1
ATOM 1119 N N . ALA A 1 144 ? -15.956 -42.144 -2.100 1.00 49.12 144 ALA A N 1
ATOM 1120 C CA . ALA A 1 144 ? -15.834 -43.044 -0.976 1.00 49.12 144 ALA A CA 1
ATOM 1121 C C . ALA A 1 144 ? -14.963 -42.495 0.163 1.00 49.12 144 ALA A C 1
ATOM 1123 O O . ALA A 1 144 ? -13.950 -41.827 -0.026 1.00 49.12 144 ALA A O 1
ATOM 1124 N N . LYS A 1 145 ? -15.409 -42.844 1.365 1.00 57.09 145 LYS A N 1
ATOM 1125 C CA . LYS A 1 145 ? -14.762 -42.639 2.651 1.00 57.09 145 LYS A CA 1
ATOM 1126 C C . LYS A 1 145 ? -13.635 -43.665 2.797 1.00 57.09 145 LYS A C 1
ATOM 1128 O O . LYS A 1 145 ? -13.915 -44.795 3.177 1.00 57.09 145 LYS A O 1
ATOM 1133 N N . GLU A 1 146 ? -12.398 -43.271 2.516 1.00 57.06 146 GLU A N 1
ATOM 1134 C CA . GLU A 1 146 ? -11.199 -44.018 2.912 1.00 57.06 146 GLU A CA 1
ATOM 1135 C C . GLU A 1 146 ? -10.257 -43.084 3.687 1.00 57.06 146 GLU A C 1
ATOM 1137 O O . GLU A 1 146 ? -9.785 -42.072 3.177 1.00 57.06 146 GLU A O 1
ATOM 1142 N N . ASP A 1 147 ? -10.121 -43.407 4.974 1.00 59.47 147 ASP A N 1
ATOM 1143 C CA . ASP A 1 147 ? -8.988 -43.203 5.878 1.00 59.47 147 ASP A CA 1
ATOM 1144 C C . ASP A 1 147 ? -8.164 -41.914 5.722 1.00 59.47 147 ASP A C 1
ATOM 1146 O O . ASP A 1 147 ? -7.118 -41.850 5.081 1.00 59.47 147 ASP A O 1
ATOM 1150 N N . LEU A 1 148 ? -8.638 -40.880 6.421 1.00 57.47 148 LEU A N 1
ATOM 1151 C CA . LEU A 1 148 ? -7.925 -39.632 6.660 1.00 57.47 148 LEU A CA 1
ATOM 1152 C C . LEU A 1 148 ? -6.824 -39.863 7.713 1.00 57.47 148 LEU A C 1
ATOM 1154 O O . LEU A 1 148 ? -7.104 -39.906 8.912 1.00 57.47 148 LEU A O 1
ATOM 1158 N N . GLU A 1 149 ? -5.577 -40.006 7.261 1.00 62.56 149 GLU A N 1
ATOM 1159 C CA . GLU A 1 149 ? -4.388 -39.895 8.112 1.00 62.56 149 GLU A CA 1
ATOM 1160 C C . GLU A 1 149 ? -4.353 -38.522 8.808 1.00 62.56 149 GLU A C 1
ATOM 1162 O O . GLU A 1 149 ? -4.536 -37.471 8.185 1.00 62.56 149 GLU A O 1
ATOM 1167 N N . GLU A 1 150 ? -4.111 -38.537 10.121 1.00 59.75 150 GLU A N 1
ATOM 1168 C CA . GLU A 1 150 ? -3.926 -37.352 10.959 1.00 59.75 150 GLU A CA 1
ATOM 1169 C C . GLU A 1 150 ? -2.772 -36.485 10.431 1.00 59.75 150 GLU A C 1
ATOM 1171 O O . GLU A 1 150 ? -1.593 -36.816 10.575 1.00 59.75 150 GLU A O 1
ATOM 1176 N N . LEU A 1 151 ? -3.104 -35.329 9.847 1.00 58.84 151 LEU A N 1
ATOM 1177 C CA . LEU A 1 151 ? -2.106 -34.309 9.544 1.00 58.84 151 LEU A CA 1
ATOM 1178 C C . LEU A 1 151 ? -1.565 -33.716 10.857 1.00 58.84 151 LEU A C 1
ATOM 1180 O O . LEU A 1 151 ? -2.352 -33.357 11.739 1.00 58.84 151 LEU A O 1
ATOM 1184 N N . PRO A 1 152 ? -0.239 -33.545 10.991 1.00 59.19 152 PRO A N 1
ATOM 1185 C CA . PRO A 1 152 ? 0.350 -33.001 12.200 1.00 59.19 152 PRO A CA 1
ATOM 1186 C C . PRO A 1 152 ? -0.107 -31.559 12.419 1.00 59.19 152 PRO A C 1
ATOM 1188 O O . PRO A 1 152 ? -0.072 -30.719 11.519 1.00 59.19 152 PRO A O 1
ATOM 1191 N N . ASP A 1 153 ? -0.496 -31.287 13.658 1.00 43.56 153 ASP A N 1
ATOM 1192 C CA . ASP A 1 153 ? -0.957 -30.008 14.183 1.00 43.56 153 ASP A CA 1
ATOM 1193 C C . ASP A 1 153 ? 0.177 -28.960 14.108 1.00 43.56 153 ASP A C 1
ATOM 1195 O O . ASP A 1 153 ? 0.961 -28.748 15.044 1.00 43.56 153 ASP A O 1
ATOM 1199 N N . VAL A 1 154 ? 0.349 -28.333 12.938 1.00 56.34 154 VAL A N 1
ATOM 1200 C CA . VAL A 1 154 ? 1.353 -27.285 12.736 1.00 56.34 154 VAL A CA 1
ATOM 1201 C C . VAL A 1 154 ? 0.863 -26.025 13.444 1.00 56.34 154 VAL A C 1
ATOM 1203 O O . VAL A 1 154 ? 0.153 -25.194 12.884 1.00 56.34 154 VAL A O 1
ATOM 1206 N N . LYS A 1 155 ? 1.300 -25.854 14.695 1.00 47.19 155 LYS A N 1
ATOM 1207 C CA . LYS A 1 155 ? 1.224 -24.604 15.468 1.00 47.19 155 LYS A CA 1
ATOM 1208 C C . LYS A 1 155 ? 1.990 -23.486 14.747 1.00 47.19 155 LYS A C 1
ATOM 1210 O O . LYS A 1 155 ? 3.130 -23.155 15.087 1.00 47.19 155 LYS A O 1
ATOM 1215 N N . VAL A 1 156 ? 1.368 -22.880 13.739 1.00 53.34 156 VAL A N 1
ATOM 1216 C CA . VAL A 1 156 ? 1.886 -21.679 13.085 1.00 53.34 156 VAL A CA 1
ATOM 1217 C C . VAL A 1 156 ? 1.740 -20.531 14.078 1.00 53.34 156 VAL A C 1
ATOM 1219 O O . VAL A 1 156 ? 0.647 -20.065 14.370 1.00 53.34 156 VAL A O 1
ATOM 1222 N N . ASN A 1 157 ? 2.859 -20.113 14.664 1.00 51.59 157 ASN A N 1
ATOM 1223 C CA . ASN A 1 157 ? 2.905 -19.026 15.635 1.00 51.59 157 ASN A CA 1
ATOM 1224 C C . ASN A 1 157 ? 2.927 -17.688 14.858 1.00 51.59 157 ASN A C 1
ATOM 1226 O O . ASN A 1 157 ? 3.984 -17.339 14.313 1.00 51.59 157 ASN A O 1
ATOM 1230 N N . PRO A 1 158 ? 1.813 -16.930 14.774 1.00 58.84 158 PRO A N 1
ATOM 1231 C CA . PRO A 1 158 ? 1.685 -15.766 13.879 1.00 58.84 158 PRO A CA 1
ATOM 1232 C C . PRO A 1 158 ? 2.682 -14.644 14.214 1.00 58.84 158 PRO A C 1
ATOM 1234 O O . PRO A 1 158 ? 3.077 -13.843 13.366 1.00 58.84 158 PRO A O 1
ATOM 1237 N N . THR A 1 159 ? 3.180 -14.633 15.448 1.00 55.78 159 THR A N 1
ATOM 1238 C CA . THR A 1 159 ? 4.169 -13.685 15.961 1.00 55.78 159 THR A CA 1
ATOM 1239 C C . THR A 1 159 ? 5.522 -13.788 15.253 1.00 55.78 159 THR A C 1
ATOM 1241 O O . THR A 1 159 ? 6.215 -12.781 15.111 1.00 55.78 159 THR A O 1
ATOM 1244 N N . LYS A 1 160 ? 5.919 -14.976 14.767 1.00 54.31 160 LYS A N 1
ATOM 1245 C CA . LYS A 1 160 ? 7.225 -15.157 14.102 1.00 54.31 160 LYS A CA 1
ATOM 1246 C C . LYS A 1 160 ? 7.258 -14.562 12.693 1.00 54.31 160 LYS A C 1
ATOM 1248 O O . LYS A 1 160 ? 8.306 -14.064 12.281 1.00 54.31 160 LYS A O 1
ATOM 1253 N N . THR A 1 161 ? 6.136 -14.554 11.977 1.00 57.91 161 THR A N 1
ATOM 1254 C CA . THR A 1 161 ? 6.042 -13.974 10.627 1.00 57.91 161 THR A CA 1
ATOM 1255 C C . THR A 1 161 ? 6.134 -12.447 10.678 1.00 57.91 161 THR A C 1
ATOM 1257 O O . THR A 1 161 ? 6.880 -11.842 9.908 1.00 57.91 161 THR A O 1
ATOM 1260 N N . LEU A 1 162 ? 5.481 -11.830 11.668 1.00 58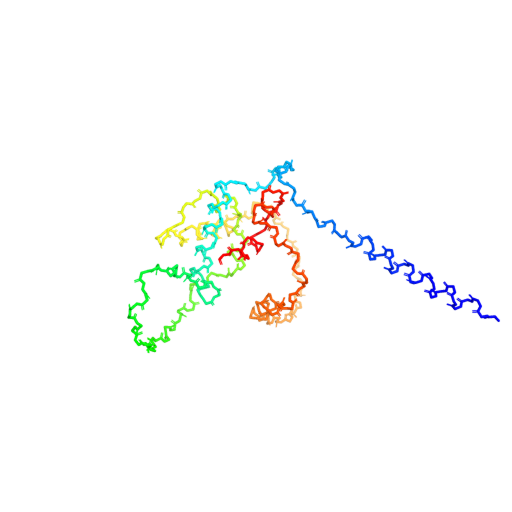.00 162 LEU A N 1
ATOM 1261 C CA . LEU A 1 162 ? 5.478 -10.378 11.880 1.00 58.00 162 LEU A CA 1
ATOM 1262 C C . LEU A 1 162 ? 6.869 -9.851 12.282 1.00 58.00 162 LEU A C 1
ATOM 1264 O O . LEU A 1 162 ? 7.350 -8.853 11.745 1.00 58.00 162 LEU A O 1
ATOM 1268 N N . ILE A 1 163 ? 7.584 -10.580 13.148 1.00 58.88 163 ILE A N 1
ATOM 1269 C CA . ILE A 1 163 ? 8.966 -10.240 13.526 1.00 58.88 163 ILE A CA 1
ATOM 1270 C C . ILE A 1 163 ? 9.908 -10.325 12.314 1.00 58.88 163 ILE A C 1
ATOM 1272 O O . ILE A 1 163 ? 10.805 -9.491 12.186 1.00 58.88 163 ILE A O 1
ATOM 1276 N N . ARG A 1 164 ? 9.703 -11.269 11.386 1.00 55.09 164 ARG A N 1
ATOM 1277 C CA . ARG A 1 164 ? 10.538 -11.412 10.177 1.00 55.09 164 ARG A CA 1
ATOM 1278 C C . ARG A 1 164 ? 10.372 -10.248 9.195 1.00 55.09 164 ARG A C 1
ATOM 1280 O O . ARG A 1 164 ? 11.350 -9.869 8.554 1.00 55.09 164 ARG A O 1
ATOM 1287 N N . MET A 1 165 ? 9.180 -9.652 9.125 1.00 56.91 165 MET A N 1
ATOM 1288 C CA . MET A 1 165 ? 8.939 -8.438 8.332 1.00 56.91 165 MET A CA 1
ATOM 1289 C C . MET A 1 165 ? 9.544 -7.184 8.986 1.00 56.91 165 MET A C 1
ATOM 1291 O O . MET A 1 165 ? 10.008 -6.292 8.284 1.00 56.91 165 MET A O 1
ATOM 1295 N N . LEU A 1 166 ? 9.621 -7.131 10.322 1.00 58.50 166 LEU A N 1
ATOM 1296 C CA . LEU A 1 166 ? 10.140 -5.966 11.056 1.00 58.50 166 LEU A CA 1
ATOM 1297 C C . LEU A 1 166 ? 11.662 -5.992 11.306 1.00 58.50 166 LEU A C 1
ATOM 1299 O O . LEU A 1 166 ? 12.278 -4.936 11.445 1.00 58.50 166 LEU A O 1
ATOM 1303 N N . THR A 1 167 ? 12.296 -7.170 11.347 1.00 52.38 167 THR A N 1
ATOM 1304 C CA . THR A 1 167 ? 13.730 -7.320 11.690 1.00 52.38 167 THR A CA 1
ATOM 1305 C C . THR A 1 167 ? 14.688 -7.279 10.498 1.00 52.38 167 THR A C 1
ATOM 1307 O O . THR A 1 167 ? 15.897 -7.149 10.694 1.00 52.38 167 THR A O 1
ATOM 1310 N N . LYS A 1 168 ? 14.200 -7.267 9.251 1.00 48.66 168 LYS A N 1
ATOM 1311 C CA . LYS A 1 168 ? 15.043 -7.091 8.052 1.00 48.66 168 LYS A CA 1
ATOM 1312 C C . LYS A 1 168 ? 15.392 -5.612 7.791 1.00 48.66 168 LYS A C 1
ATOM 1314 O O . LYS A 1 168 ? 15.357 -5.143 6.661 1.00 48.66 168 LYS A O 1
ATOM 1319 N N . ARG A 1 169 ? 15.772 -4.873 8.842 1.00 46.75 169 ARG A N 1
ATOM 1320 C CA . ARG A 1 169 ? 16.309 -3.496 8.786 1.00 46.75 169 ARG A CA 1
ATOM 1321 C C . ARG A 1 169 ? 17.845 -3.466 8.804 1.00 46.75 169 ARG A C 1
ATOM 1323 O O . ARG A 1 169 ? 18.451 -2.623 9.454 1.00 46.75 169 ARG A O 1
ATOM 1330 N N . ARG A 1 170 ? 18.504 -4.360 8.063 1.00 45.91 170 ARG A N 1
ATOM 1331 C CA . ARG A 1 170 ? 19.829 -4.036 7.511 1.00 45.91 170 ARG A CA 1
ATOM 1332 C C . ARG A 1 170 ? 19.554 -3.359 6.185 1.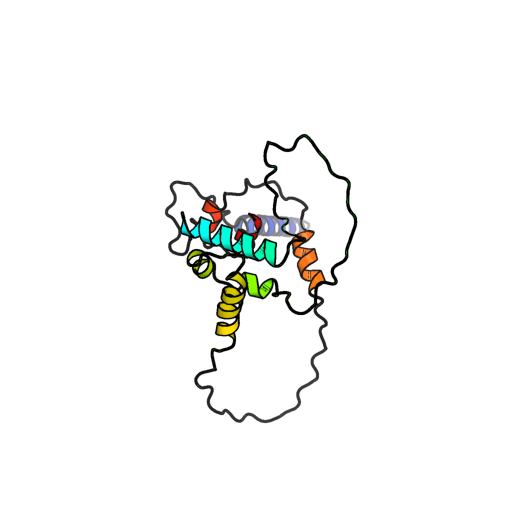00 45.91 170 ARG A C 1
ATOM 1334 O O . ARG A 1 170 ? 19.347 -4.041 5.190 1.00 45.91 170 ARG A O 1
ATOM 1341 N N . SER A 1 171 ? 19.420 -2.037 6.240 1.00 46.09 171 SER A N 1
ATOM 1342 C CA . SER A 1 171 ? 19.130 -1.172 5.101 1.00 46.09 171 SER A CA 1
ATOM 1343 C C . SER A 1 171 ? 20.067 -1.518 3.939 1.00 46.09 171 SER A C 1
ATOM 1345 O O . SER A 1 171 ? 21.254 -1.185 4.022 1.00 46.09 171 SER A O 1
ATOM 1347 N N . PRO A 1 172 ? 19.566 -2.172 2.872 1.00 50.16 172 PRO A N 1
ATOM 1348 C CA . PRO A 1 172 ? 20.277 -2.177 1.611 1.00 50.16 172 PRO A CA 1
ATOM 1349 C C . PRO A 1 172 ? 20.433 -0.712 1.211 1.00 50.16 172 PRO A C 1
ATOM 1351 O O . PRO A 1 172 ? 19.554 0.103 1.508 1.00 50.16 172 PRO A O 1
ATOM 1354 N N . ILE A 1 173 ? 21.576 -0.392 0.609 1.00 50.16 173 ILE A N 1
ATOM 1355 C CA . ILE A 1 173 ? 21.873 0.855 -0.102 1.00 50.16 173 ILE A CA 1
ATOM 1356 C C . ILE A 1 173 ? 20.565 1.524 -0.520 1.00 50.16 173 ILE A C 1
ATOM 1358 O O . ILE A 1 173 ? 19.804 0.934 -1.287 1.00 50.16 173 ILE A O 1
ATOM 1362 N N . ARG A 1 174 ? 20.276 2.690 0.075 1.00 48.53 174 ARG A N 1
ATOM 1363 C CA . ARG A 1 174 ? 19.050 3.461 -0.139 1.00 48.53 174 ARG A CA 1
ATOM 1364 C C . ARG A 1 174 ? 18.927 3.769 -1.632 1.00 48.53 174 ARG A C 1
ATOM 1366 O O . ARG A 1 174 ? 19.357 4.830 -2.077 1.00 48.53 174 ARG A O 1
ATOM 1373 N N . LYS A 1 175 ? 18.334 2.853 -2.406 1.00 56.59 175 LYS A N 1
ATOM 1374 C CA . LYS A 1 175 ? 17.616 3.217 -3.623 1.00 56.59 175 LYS A CA 1
ATOM 1375 C C . LYS A 1 175 ? 16.699 4.338 -3.159 1.00 56.59 175 LYS A C 1
ATOM 1377 O O . LYS A 1 175 ? 15.997 4.150 -2.164 1.00 56.59 175 LYS A O 1
ATOM 1382 N N . ARG A 1 176 ? 16.848 5.534 -3.737 1.00 59.00 176 ARG A N 1
ATOM 1383 C CA . ARG A 1 176 ? 15.932 6.650 -3.476 1.00 59.00 176 ARG A CA 1
ATOM 1384 C C . ARG A 1 176 ? 14.547 6.035 -3.576 1.00 59.00 176 ARG A C 1
ATOM 1386 O O . ARG A 1 176 ? 14.231 5.521 -4.639 1.00 59.00 176 ARG A O 1
ATOM 1393 N N . SER A 1 177 ? 13.835 5.943 -2.453 1.00 60.91 177 SER A N 1
ATOM 1394 C CA . SER A 1 177 ? 12.488 5.393 -2.445 1.00 60.91 177 SER A CA 1
ATOM 1395 C C . SER A 1 177 ? 11.724 6.262 -3.419 1.00 60.91 177 SER A C 1
ATOM 1397 O O . SER A 1 177 ? 11.552 7.461 -3.172 1.00 60.91 177 SER A O 1
ATOM 1399 N N . GLU A 1 178 ? 11.424 5.697 -4.578 1.00 72.94 178 GLU A N 1
ATOM 1400 C CA . GLU A 1 178 ? 10.581 6.356 -5.550 1.00 72.94 178 GLU A CA 1
ATOM 1401 C C . GLU A 1 178 ? 9.279 6.665 -4.811 1.00 72.94 178 GLU A C 1
ATOM 1403 O O . GLU A 1 178 ? 8.857 5.900 -3.947 1.00 72.94 178 GLU A O 1
ATOM 1408 N N . GLY A 1 179 ? 8.731 7.866 -4.989 1.00 88.94 179 GLY A N 1
ATOM 1409 C CA . GLY A 1 179 ? 7.603 8.289 -4.160 1.00 88.94 179 GLY A CA 1
ATOM 1410 C C . GLY A 1 179 ? 6.427 7.317 -4.290 1.00 88.94 179 GLY A C 1
ATOM 1411 O O . GLY A 1 179 ? 6.316 6.612 -5.289 1.00 88.94 179 GLY A O 1
ATOM 1412 N N . LEU A 1 180 ? 5.490 7.353 -3.338 1.00 92.06 180 LEU A N 1
ATOM 1413 C CA . LEU A 1 180 ? 4.252 6.559 -3.397 1.00 92.06 180 LEU A CA 1
ATOM 1414 C C . LEU A 1 180 ? 3.556 6.645 -4.774 1.00 92.06 180 LEU A C 1
ATOM 1416 O O . LEU A 1 180 ? 2.970 5.679 -5.250 1.00 92.06 180 LEU A O 1
ATOM 1420 N N . VAL A 1 181 ? 3.657 7.799 -5.440 1.00 92.94 181 VAL A N 1
ATOM 1421 C CA . VAL A 1 181 ? 3.152 8.003 -6.803 1.00 92.94 181 VAL A CA 1
ATOM 1422 C C . VAL A 1 181 ? 3.873 7.112 -7.820 1.00 92.94 181 VAL A C 1
ATOM 1424 O O . VAL A 1 181 ? 3.213 6.432 -8.590 1.00 92.94 181 VAL A O 1
ATOM 1427 N N . CYS A 1 182 ? 5.203 7.062 -7.824 1.00 90.62 182 CYS A N 1
ATOM 1428 C CA . CYS A 1 182 ? 5.977 6.194 -8.717 1.00 90.62 182 CYS A CA 1
ATOM 1429 C C . CYS A 1 182 ? 5.593 4.716 -8.555 1.00 90.62 182 CYS A C 1
ATOM 1431 O O . CYS A 1 182 ? 5.400 3.997 -9.536 1.00 90.62 182 CYS A O 1
ATOM 1433 N N . GLU A 1 183 ? 5.431 4.277 -7.306 1.00 90.75 183 GLU A N 1
ATOM 1434 C CA . GLU A 1 183 ? 5.124 2.881 -6.996 1.00 90.75 183 GL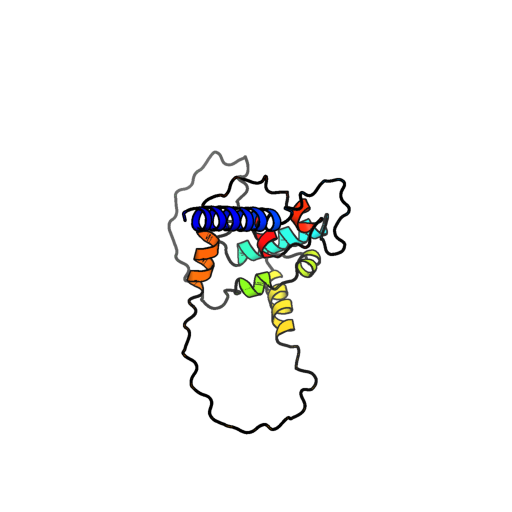U A CA 1
ATOM 1435 C C . GLU A 1 183 ? 3.662 2.508 -7.269 1.00 90.75 183 GLU A C 1
ATOM 1437 O O . GLU A 1 183 ? 3.404 1.362 -7.622 1.00 90.75 183 GLU A O 1
ATOM 1442 N N . CYS A 1 184 ? 2.710 3.440 -7.136 1.00 93.31 184 CYS A N 1
ATOM 1443 C CA . CYS A 1 184 ? 1.279 3.117 -7.215 1.00 93.31 184 CYS A CA 1
ATOM 1444 C C . CYS A 1 184 ? 0.524 3.711 -8.405 1.00 93.31 184 CYS A C 1
ATOM 1446 O O . CYS A 1 184 ? -0.533 3.188 -8.752 1.00 93.31 184 CYS A O 1
ATOM 1448 N N . CYS A 1 185 ? 1.046 4.753 -9.051 1.00 93.50 185 CYS A N 1
ATOM 1449 C CA . CYS A 1 185 ? 0.449 5.338 -10.254 1.00 93.50 185 CYS A CA 1
ATOM 1450 C C . CYS A 1 185 ? 1.029 4.726 -11.535 1.00 93.50 185 CYS A C 1
ATOM 1452 O O . CYS A 1 185 ? 0.291 4.422 -12.469 1.00 93.50 185 CYS A O 1
ATOM 1454 N N . PHE A 1 186 ? 2.344 4.507 -11.572 1.00 92.12 186 PHE A N 1
ATOM 1455 C CA . PHE A 1 186 ? 3.041 3.971 -12.749 1.00 92.12 186 PHE A CA 1
ATOM 1456 C C . PHE A 1 186 ? 3.272 2.459 -12.682 1.00 92.12 186 PHE A C 1
ATOM 1458 O O . PHE A 1 186 ? 3.826 1.876 -13.607 1.00 92.12 186 PHE A O 1
ATOM 1465 N N . ASN A 1 187 ? 2.854 1.821 -11.588 1.00 89.69 187 ASN A N 1
ATOM 1466 C CA . ASN A 1 187 ? 2.910 0.379 -11.404 1.00 89.69 187 ASN A CA 1
ATOM 1467 C C . ASN A 1 187 ? 1.674 -0.106 -10.631 1.00 89.69 187 ASN A C 1
ATOM 1469 O O . ASN A 1 187 ? 0.995 0.667 -9.949 1.00 89.69 187 ASN A O 1
ATOM 1473 N N . VAL A 1 188 ? 1.414 -1.414 -10.692 1.00 89.69 188 VAL A N 1
ATOM 1474 C CA . VAL A 1 188 ? 0.403 -2.070 -9.855 1.00 89.69 188 VAL A CA 1
ATOM 1475 C C . VAL A 1 188 ? 0.901 -2.143 -8.416 1.00 89.69 188 VAL A C 1
ATOM 1477 O O . VAL A 1 188 ? 1.816 -2.902 -8.093 1.00 89.69 188 VAL A O 1
ATOM 1480 N N . CYS A 1 189 ? 0.270 -1.365 -7.546 1.00 89.38 189 CYS A N 1
ATOM 1481 C CA . CYS A 1 189 ? 0.671 -1.240 -6.154 1.00 89.38 189 CYS A CA 1
ATOM 1482 C C . CYS A 1 189 ? -0.110 -2.167 -5.237 1.00 89.38 189 CYS A C 1
ATOM 1484 O O . CYS A 1 189 ? -1.338 -2.286 -5.295 1.00 89.38 189 CYS A O 1
ATOM 1486 N N . ARG A 1 190 ? 0.643 -2.845 -4.375 1.00 91.38 190 ARG A N 1
ATOM 1487 C CA . ARG A 1 190 ? 0.102 -3.748 -3.370 1.00 91.38 190 ARG A CA 1
ATOM 1488 C C . ARG A 1 190 ? -0.069 -3.020 -2.039 1.00 91.38 190 ARG A C 1
ATOM 1490 O O . ARG A 1 190 ? 0.629 -2.058 -1.721 1.00 91.38 190 ARG A O 1
ATOM 1497 N N . MET A 1 191 ? -0.998 -3.514 -1.230 1.00 92.31 191 MET A N 1
ATOM 1498 C CA . MET A 1 191 ? -1.327 -2.911 0.063 1.00 92.31 191 MET A CA 1
ATOM 1499 C C . MET A 1 191 ? -0.146 -2.883 1.046 1.00 92.31 191 MET A C 1
ATOM 1501 O O . MET A 1 191 ? -0.014 -1.941 1.824 1.00 92.31 191 MET A O 1
ATOM 1505 N N . ASP A 1 192 ? 0.724 -3.892 1.001 1.00 91.38 192 ASP A N 1
ATOM 1506 C CA . ASP A 1 192 ? 1.947 -3.971 1.802 1.00 91.38 192 ASP A CA 1
ATOM 1507 C C . ASP A 1 192 ? 2.961 -2.887 1.421 1.00 91.38 192 ASP A C 1
ATOM 1509 O O . ASP A 1 192 ? 3.578 -2.304 2.310 1.00 91.38 192 ASP A O 1
ATOM 1513 N N . GLN A 1 193 ? 3.087 -2.562 0.130 1.00 91.44 193 GLN A N 1
ATOM 1514 C CA . GLN A 1 193 ? 3.924 -1.455 -0.343 1.00 91.44 193 GLN A CA 1
ATOM 1515 C C . GLN A 1 193 ? 3.366 -0.111 0.133 1.00 91.44 193 GLN A C 1
ATOM 1517 O O . GLN A 1 193 ? 4.086 0.671 0.754 1.00 91.44 193 GLN A O 1
ATOM 1522 N N . MET A 1 194 ? 2.062 0.123 -0.051 1.00 93.75 194 MET A N 1
ATOM 1523 C CA . MET A 1 194 ? 1.407 1.367 0.369 1.00 93.75 194 MET A CA 1
ATOM 1524 C C . MET A 1 194 ? 1.494 1.598 1.889 1.00 93.75 194 MET A C 1
ATOM 1526 O O . MET A 1 194 ? 1.694 2.728 2.336 1.00 93.75 194 MET A O 1
ATOM 1530 N N . ALA A 1 195 ? 1.425 0.532 2.692 1.00 93.69 195 ALA A N 1
ATOM 1531 C CA . ALA A 1 195 ? 1.557 0.599 4.149 1.00 93.69 195 ALA A CA 1
ATOM 1532 C C . ALA A 1 195 ? 2.933 1.078 4.634 1.00 93.69 195 ALA A C 1
ATOM 1534 O O . ALA A 1 195 ? 3.045 1.583 5.753 1.00 93.69 195 ALA A O 1
ATOM 1535 N N . THR A 1 196 ? 3.980 0.960 3.810 1.00 92.31 196 THR A N 1
ATOM 1536 C CA . THR A 1 196 ? 5.313 1.476 4.163 1.00 92.31 196 THR A CA 1
ATOM 1537 C C . THR A 1 196 ? 5.359 3.006 4.261 1.00 92.31 196 THR A C 1
ATOM 1539 O O . THR A 1 196 ? 6.282 3.543 4.873 1.00 92.31 196 THR A O 1
ATOM 1542 N N . TYR A 1 197 ? 4.340 3.699 3.738 1.00 92.75 197 TYR A N 1
ATOM 1543 C CA . TYR A 1 197 ? 4.237 5.159 3.698 1.00 92.75 197 TYR A CA 1
ATOM 1544 C C . TYR A 1 197 ? 3.331 5.772 4.797 1.00 92.75 197 TYR A C 1
ATOM 1546 O O . TYR A 1 197 ? 2.948 6.933 4.656 1.00 92.75 197 TYR A O 1
ATOM 1554 N N . CYS A 1 198 ? 2.928 5.033 5.846 1.00 91.50 198 CYS A N 1
ATOM 1555 C CA . CYS A 1 198 ? 1.871 5.452 6.802 1.00 91.50 198 CYS A CA 1
ATOM 1556 C C . CYS A 1 198 ? 2.275 6.186 8.112 1.00 91.50 198 CYS A C 1
ATOM 1558 O O . CYS A 1 198 ? 3.248 5.787 8.772 1.00 91.50 198 CYS A O 1
#

Foldseek 3Di:
DPVPVVVVVVVVVVVVVVVVVVPPPPPPDDDPPDAWDPLFDDDLLLVQLLVQLLVVCCVLPVVVNPPPPVPPPPPPDDDPDDDDDDPPPPPPPPRDPPVLSQVDDSNLSSPDHDDPPCSVVVSCVSSVVVVPPDPPDPPDDDDDDDDDDDDDPPPPPVVVVVVVVVVPPPDDPPPPPRDSCSQGGRHPHGSVNSNVVD

Sequence (198 aa):
MNGSIESCVTLTFLLVTFAFMLCQGDSKSCQLTDSPDPQGMCGERLAEAHANLCFLLRRAYPQFFPSSKRASPTSLYNKPALHKNPGHAMVKRDVIELEQLYSIPVSALAGVRLTDENWRSFVYSIVGQKRSAPGENTDEYLYAKEDLEELPDVKVNPTKTLIRMLTKRRSPIRKRSEGLVCECCFNVCRMDQMATYC

InterPro domains:
  IPR016179 Insulin-like [PF00049] (40-198)
  IPR016179 Insulin-like [SM00078] (39-198)
  IPR036438 Insulin-like superfamily [SSF56994] (35-198)

Solvent-accessible surface area (backbone atoms only — not comparable to full-atom values): 12924 Å² total; per-residue (Å²): 139,68,70,68,61,60,54,50,54,53,50,51,52,51,51,53,52,51,52,54,59,72,62,60,66,80,76,80,73,70,54,94,83,58,76,68,32,94,80,26,45,54,70,69,44,35,53,40,18,51,53,39,50,37,51,52,44,31,71,78,36,44,91,81,32,62,80,76,70,72,75,62,95,80,67,92,68,83,84,76,77,87,77,80,83,77,88,70,77,72,71,90,81,76,75,76,52,68,67,62,64,56,66,53,57,63,70,63,34,34,73,51,90,70,48,98,85,49,43,65,61,54,51,48,54,60,60,51,53,71,75,64,66,70,81,80,78,76,76,88,74,90,71,83,92,73,86,82,75,84,74,79,86,75,80,77,61,70,67,60,60,55,48,59,72,68,66,70,72,73,76,66,82,79,65,76,75,66,51,73,56,45,50,21,16,55,28,79,60,49,57,73,63,57,57,75,77,94

Secondary structure (DSSP, 8-state):
--HHHHHHHHHHHHHHHHHHHHT--------TTSPPPTT---HHHHHHHHHHHHHHHHHH-TTTS-------TT-SS--------------TT----HHHHHTS-HHHHTT----TTTHHHHHHHHHHHHH----S---------------------HHHHHHHHHH--S--S------HHHHHTSS---HHHHHTT-

pLDDT: mean 75.9, std 17.93, range [43.56, 96.69]

Radius of gyration: 25.26 Å; Cα contacts (8 Å, |Δi|>4): 103; chains: 1; bounding box: 70×70×53 Å